Protein AF-A0A7D7QHG2-F1 (afdb_monomer)

Sequence (179 aa):
MENFNGESLSDEGFSAFFAHADAIAQRVREWNEYRLEQEIADQKRTIDLKIEKASDVKAVEKLKKSKEWLKHRQQRFEKVKELLFWIGAWVGSGRSGTLFFLSGIVTFATLGLIAGLNWPTTIACKSGSGGCYLLRFDKKTVILPQQFKNILAEYERNKNKSKHLKREQGIGNREQTRN

Organism: NCBI:txid1472755

Radius of gyration: 54.52 Å; Cα contacts (8 Å, |Δi|>4): 18; chains: 1; bounding box: 93×88×142 Å

Secondary structure (DSSP, 8-state):
----------HHHHHHHHHHHHHHHHHHHHHHHHHHHHHHHHHHHHHHHHHHHHHHHHHHHHHHHHHHHHHHHHHHHHHHHHHHHHHHHHHHSSHHHHHHHHHHHHHHHHHHHHHHHTS------S-TTSHHHHT-S--S----HHHHHHHHHHHHHHHHHHHHHHHHHHHHHHHTT--

Mean predicted aligned error: 22.1 Å

Foldseek 3Di:
DDDDDDDPPDPPVVVVVVVVVVVVVVVVVVVVVVVVVVVVVVVVVVVVVVVVVVVVVVVVVVVVVVVVVVVVVVVVVVVVVVVVVVVVVQLVVPPSVVVVVVVVVVVCVVVVVVVVLVPPPPPPDPDCPDPSNVPDPDPPPPPDVVVVVVVVVVVVVVVVVVVVVVVVVVVVVVVVVVD

pLDDT: mean 70.78, std 14.54, range [37.25, 92.44]

Structure (mmCIF, N/CA/C/O backbone):
data_AF-A0A7D7QHG2-F1
#
_entry.id   AF-A0A7D7QHG2-F1
#
loop_
_atom_site.group_PDB
_atom_site.id
_atom_site.type_symbol
_atom_site.label_atom_id
_atom_site.label_alt_id
_atom_site.label_comp_id
_atom_site.label_asym_id
_atom_site.label_entity_id
_atom_site.label_seq_id
_atom_site.pdbx_PDB_ins_code
_atom_site.Cartn_x
_atom_site.Cartn_y
_atom_site.Cartn_z
_atom_site.occupancy
_atom_site.B_iso_or_equiv
_atom_site.auth_seq_id
_atom_site.auth_comp_id
_atom_site.auth_asym_id
_atom_site.auth_atom_id
_atom_site.pdbx_PDB_model_num
ATOM 1 N N . MET A 1 1 ? 63.193 -48.697 -80.739 1.00 37.25 1 MET A N 1
ATOM 2 C CA . MET A 1 1 ? 63.393 -48.148 -79.383 1.00 37.25 1 MET A CA 1
ATOM 3 C C . MET A 1 1 ? 63.411 -46.644 -79.540 1.00 37.25 1 MET A C 1
ATOM 5 O O . MET A 1 1 ? 64.425 -46.108 -79.959 1.00 37.25 1 MET A O 1
ATOM 9 N N . GLU A 1 2 ? 62.273 -45.995 -79.322 1.00 37.94 2 GLU A N 1
ATOM 10 C CA . GLU A 1 2 ? 62.159 -44.536 -79.357 1.00 37.94 2 GLU A CA 1
ATOM 11 C C . GLU A 1 2 ? 61.739 -44.082 -77.959 1.00 37.94 2 GLU A C 1
ATOM 13 O O . GLU A 1 2 ? 60.794 -44.616 -77.376 1.00 37.94 2 GLU A O 1
ATOM 18 N N . ASN A 1 3 ? 62.548 -43.189 -77.389 1.00 41.34 3 ASN A N 1
ATOM 19 C CA . ASN A 1 3 ? 62.458 -42.715 -76.015 1.00 41.34 3 ASN A CA 1
ATOM 20 C C . ASN A 1 3 ? 61.230 -41.815 -75.834 1.00 41.34 3 ASN A C 1
ATOM 22 O O . ASN A 1 3 ? 61.119 -40.775 -76.480 1.00 41.34 3 ASN A O 1
ATOM 26 N N . PHE A 1 4 ? 60.349 -42.187 -74.906 1.00 41.91 4 PHE A N 1
ATOM 27 C CA . PHE A 1 4 ? 59.332 -41.291 -74.363 1.00 41.91 4 PHE A CA 1
ATOM 28 C C . PHE A 1 4 ? 59.998 -40.340 -73.360 1.00 41.91 4 PHE A C 1
ATOM 30 O O . PHE A 1 4 ? 60.271 -40.716 -72.222 1.00 41.91 4 PHE A O 1
ATOM 37 N N . ASN A 1 5 ? 60.256 -39.104 -73.786 1.00 46.50 5 ASN A N 1
ATOM 38 C CA . ASN A 1 5 ? 60.554 -38.002 -72.877 1.00 46.50 5 ASN A CA 1
ATOM 39 C C . ASN A 1 5 ? 59.235 -37.530 -72.251 1.00 46.50 5 ASN A C 1
ATOM 41 O O . ASN A 1 5 ? 58.462 -36.812 -72.880 1.00 46.50 5 ASN A O 1
ATOM 45 N N . GLY A 1 6 ? 58.965 -37.978 -71.026 1.00 42.66 6 GLY A N 1
ATOM 46 C CA . GLY A 1 6 ? 57.917 -37.412 -70.183 1.00 42.66 6 GLY A CA 1
ATOM 47 C C . GLY A 1 6 ? 58.388 -36.079 -69.612 1.00 42.66 6 GLY A C 1
ATOM 48 O O . GLY A 1 6 ? 59.240 -36.054 -68.728 1.00 42.66 6 GLY A O 1
ATOM 49 N N . GLU A 1 7 ? 57.850 -34.974 -70.122 1.00 47.94 7 GLU A N 1
ATOM 50 C CA . GLU A 1 7 ? 58.002 -33.656 -69.508 1.00 47.94 7 GLU A CA 1
ATOM 51 C C . GLU A 1 7 ? 57.264 -33.636 -68.159 1.00 47.94 7 GLU A C 1
ATOM 53 O O . GLU A 1 7 ? 56.037 -33.717 -68.088 1.00 47.94 7 GLU A O 1
ATOM 58 N N . SER A 1 8 ? 58.022 -33.550 -67.067 1.00 49.31 8 SER A N 1
ATOM 59 C CA . SER A 1 8 ? 57.516 -33.377 -65.706 1.00 49.31 8 SER A CA 1
ATOM 60 C C . SER A 1 8 ? 57.017 -31.941 -65.507 1.00 49.31 8 SER A C 1
ATOM 62 O O . SER A 1 8 ? 57.777 -31.053 -65.114 1.00 49.31 8 SER A O 1
ATOM 64 N N . LEU A 1 9 ? 55.733 -31.711 -65.783 1.00 48.84 9 LEU A N 1
ATOM 65 C CA . LEU A 1 9 ? 55.001 -30.492 -65.427 1.00 48.84 9 LEU A CA 1
ATOM 66 C C . LEU A 1 9 ? 54.784 -30.433 -63.896 1.00 48.84 9 LEU A C 1
ATOM 68 O O . LEU A 1 9 ? 53.776 -30.885 -63.367 1.00 48.84 9 LEU A O 1
ATOM 72 N N . SER A 1 10 ? 55.827 -29.945 -63.220 1.00 51.59 10 SER A N 1
ATOM 73 C CA . SER A 1 10 ? 55.899 -29.222 -61.936 1.00 51.59 10 SER A CA 1
ATOM 74 C C . SER A 1 10 ? 54.900 -29.528 -60.794 1.00 51.59 10 SER A C 1
ATOM 76 O O . SER A 1 10 ? 53.848 -28.901 -60.660 1.00 51.59 10 SER A O 1
ATOM 78 N N . ASP A 1 11 ? 55.364 -30.314 -59.812 1.00 59.00 11 ASP A N 1
ATOM 79 C CA . ASP A 1 11 ? 54.836 -30.365 -58.427 1.00 59.00 11 ASP A CA 1
ATOM 80 C C . ASP A 1 11 ? 54.786 -28.974 -57.741 1.00 59.00 11 ASP A C 1
ATOM 82 O O . ASP A 1 11 ? 53.953 -28.701 -56.870 1.00 59.00 11 ASP A O 1
ATOM 86 N N . GLU A 1 12 ? 55.651 -28.044 -58.158 1.00 60.12 12 GLU A N 1
ATOM 87 C CA . GLU A 1 12 ? 55.696 -26.671 -57.636 1.00 60.12 12 GLU A CA 1
ATOM 88 C C . GLU A 1 12 ? 54.469 -25.828 -58.037 1.00 60.12 12 GLU A C 1
ATOM 90 O O . GLU A 1 12 ? 54.030 -24.969 -57.273 1.00 60.12 12 GLU A O 1
ATOM 95 N N . GLY A 1 13 ? 53.860 -26.094 -59.200 1.00 64.69 13 GLY A N 1
ATOM 96 C CA . GLY A 1 13 ? 52.674 -25.362 -59.658 1.00 64.69 13 GLY A CA 1
ATOM 97 C C . GLY A 1 13 ? 51.414 -25.727 -58.868 1.00 64.69 13 GLY A C 1
ATOM 98 O O . GLY A 1 13 ? 50.606 -24.860 -58.528 1.00 64.69 13 GLY A O 1
ATOM 99 N N . PHE A 1 14 ? 51.271 -27.006 -58.517 1.00 69.69 14 PHE A N 1
ATOM 100 C CA . PHE A 1 14 ? 50.143 -27.491 -57.722 1.00 69.69 14 PHE A CA 1
ATOM 101 C C . PHE A 1 14 ? 50.248 -27.071 -56.256 1.00 69.69 14 PHE A C 1
ATOM 103 O O . PHE A 1 14 ? 49.250 -26.646 -55.675 1.00 69.69 14 PHE A O 1
ATOM 110 N N . SER A 1 15 ? 51.441 -27.117 -55.658 1.00 71.12 15 SER A N 1
ATOM 111 C CA . SER A 1 15 ? 51.630 -26.675 -54.268 1.00 71.12 15 SER A CA 1
ATOM 112 C C . SER A 1 15 ? 51.322 -25.182 -54.078 1.00 71.12 15 SER A C 1
ATOM 114 O O . SER A 1 15 ? 50.636 -24.819 -53.120 1.00 71.12 15 SER A O 1
ATOM 116 N N . ALA A 1 16 ? 51.713 -24.326 -55.029 1.00 75.56 16 ALA A N 1
ATOM 117 C CA . ALA A 1 16 ? 51.350 -22.908 -55.036 1.00 75.56 16 ALA A CA 1
ATOM 118 C C . ALA A 1 16 ? 49.831 -22.682 -55.170 1.00 75.56 16 ALA A C 1
ATOM 120 O O . ALA A 1 16 ? 49.264 -21.822 -54.492 1.00 75.56 16 ALA A O 1
ATOM 121 N N . PHE A 1 17 ? 49.151 -23.481 -56.000 1.00 79.06 17 PHE A N 1
ATOM 122 C CA . PHE A 1 17 ? 47.694 -23.434 -56.132 1.00 79.06 17 PHE A CA 1
ATOM 123 C C . PHE A 1 17 ? 46.982 -23.828 -54.831 1.00 79.06 17 PHE A C 1
ATOM 125 O O . PHE A 1 17 ? 46.071 -23.123 -54.398 1.00 79.06 17 PHE A O 1
ATOM 132 N N . PHE A 1 18 ? 47.407 -24.909 -54.168 1.00 80.69 18 PHE A N 1
ATOM 133 C CA . PHE A 1 18 ? 46.811 -25.332 -52.897 1.00 80.69 18 PHE A CA 1
ATOM 134 C C . PHE A 1 18 ? 47.060 -24.326 -51.769 1.00 80.69 18 PHE A C 1
ATOM 136 O O . PHE A 1 18 ? 46.140 -24.048 -51.003 1.00 80.69 18 PHE A O 1
ATOM 143 N N . ALA A 1 19 ? 48.246 -23.714 -51.707 1.00 81.69 19 ALA A N 1
ATOM 144 C CA . ALA A 1 19 ? 48.524 -22.633 -50.762 1.00 81.69 19 ALA A CA 1
ATOM 145 C C . ALA A 1 19 ? 47.610 -21.415 -51.000 1.00 81.69 19 ALA A C 1
ATOM 147 O O . ALA A 1 19 ? 47.087 -20.827 -50.052 1.00 81.69 19 ALA A O 1
ATOM 148 N N . HIS A 1 20 ? 47.350 -21.065 -52.264 1.00 82.94 20 HIS A N 1
ATOM 149 C CA . HIS A 1 20 ? 46.398 -20.008 -52.603 1.00 82.94 20 HIS A CA 1
ATOM 150 C C . HIS A 1 20 ? 44.952 -20.398 -52.245 1.00 82.94 20 HIS A C 1
ATOM 152 O O . HIS A 1 20 ? 44.206 -19.570 -51.712 1.00 82.94 20 HIS A O 1
ATOM 158 N N . ALA A 1 21 ? 44.544 -21.638 -52.513 1.00 81.75 21 ALA A N 1
ATOM 159 C CA . ALA A 1 21 ? 43.213 -22.133 -52.178 1.00 81.75 21 ALA A CA 1
ATOM 160 C C . ALA A 1 21 ? 42.968 -22.128 -50.659 1.00 81.75 21 ALA A C 1
ATOM 162 O O . ALA A 1 21 ? 41.898 -21.708 -50.216 1.00 81.75 21 ALA A O 1
ATOM 163 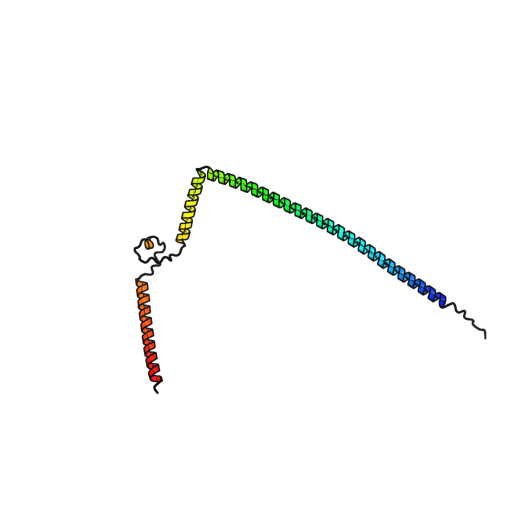N N . ASP A 1 22 ? 43.968 -22.508 -49.860 1.00 87.81 22 ASP A N 1
ATOM 164 C CA . ASP A 1 22 ? 43.885 -22.465 -48.397 1.00 87.81 22 ASP A CA 1
ATOM 165 C C . ASP A 1 22 ? 43.824 -21.019 -47.872 1.00 87.81 22 ASP A C 1
ATOM 167 O O . ASP A 1 22 ? 42.990 -20.696 -47.027 1.00 87.81 22 ASP A O 1
ATOM 171 N N . ALA A 1 23 ? 44.589 -20.092 -48.461 1.00 86.19 23 ALA A N 1
ATOM 172 C CA . ALA A 1 23 ? 44.502 -18.666 -48.131 1.00 86.19 23 ALA A CA 1
ATOM 173 C C . ALA A 1 23 ? 43.118 -18.057 -48.444 1.00 86.19 23 ALA A C 1
ATOM 175 O O . ALA A 1 23 ? 42.620 -17.208 -47.699 1.00 86.19 23 ALA A O 1
ATOM 176 N N . ILE A 1 24 ? 42.463 -18.493 -49.528 1.00 86.81 24 ILE A N 1
ATOM 177 C CA . ILE A 1 24 ? 41.079 -18.094 -49.833 1.00 86.81 24 ILE A CA 1
ATOM 178 C C . ILE A 1 24 ? 40.123 -18.690 -48.798 1.00 86.81 24 ILE A C 1
ATOM 180 O O . ILE A 1 24 ? 39.258 -17.977 -48.291 1.00 86.81 24 ILE A O 1
ATOM 184 N N . ALA A 1 25 ? 40.277 -19.971 -48.458 1.00 87.31 25 ALA A N 1
ATOM 185 C CA . ALA A 1 25 ? 39.428 -20.635 -47.475 1.00 87.31 25 ALA A CA 1
ATOM 186 C C . ALA A 1 25 ? 39.519 -19.967 -46.092 1.00 87.31 25 ALA A C 1
ATOM 188 O O . ALA A 1 25 ? 38.491 -19.761 -45.444 1.00 87.31 25 ALA A O 1
ATOM 189 N N . GLN A 1 26 ? 40.720 -19.570 -45.665 1.00 86.25 26 GLN A N 1
ATOM 190 C CA . GLN A 1 26 ? 40.934 -18.817 -44.427 1.00 86.25 26 GLN A CA 1
ATOM 191 C C . GLN A 1 26 ? 40.246 -17.449 -44.473 1.00 86.25 26 GLN A C 1
ATOM 193 O O . GLN A 1 26 ? 39.459 -17.138 -43.582 1.00 86.25 26 GLN A O 1
ATOM 198 N N . ARG A 1 27 ? 40.416 -16.686 -45.560 1.00 89.69 27 ARG A N 1
ATOM 199 C CA . ARG A 1 27 ? 39.761 -15.377 -45.722 1.00 89.69 27 ARG A CA 1
ATOM 200 C C . ARG A 1 27 ? 38.233 -15.478 -45.728 1.00 89.69 27 ARG A C 1
ATOM 202 O O . ARG A 1 27 ? 37.553 -14.598 -45.210 1.00 89.69 27 ARG A O 1
ATOM 209 N N . VAL A 1 28 ? 37.680 -16.543 -46.309 1.00 89.19 28 VAL A N 1
ATOM 210 C CA . VAL A 1 28 ? 36.231 -16.799 -46.296 1.00 89.19 28 VAL A CA 1
ATOM 211 C C . VAL A 1 28 ? 35.740 -17.122 -44.884 1.00 89.19 28 VAL A C 1
ATOM 213 O O . VAL A 1 28 ? 34.673 -16.644 -44.504 1.00 89.19 28 VAL A O 1
ATOM 216 N N . ARG A 1 29 ? 36.505 -17.884 -44.088 1.00 84.38 29 ARG A N 1
ATOM 217 C CA . ARG A 1 29 ? 36.171 -18.141 -42.676 1.00 84.38 29 ARG A CA 1
ATOM 218 C C . ARG A 1 29 ? 36.201 -16.858 -41.852 1.00 84.38 29 ARG A C 1
ATOM 220 O O . ARG A 1 29 ? 35.204 -16.558 -41.208 1.00 84.38 29 ARG A O 1
ATOM 227 N N . GLU A 1 30 ? 37.273 -16.078 -41.954 1.00 90.88 30 GLU A N 1
ATOM 228 C CA . GLU A 1 30 ? 37.411 -14.791 -41.256 1.00 90.88 30 GLU A CA 1
ATOM 229 C C . GLU A 1 30 ? 36.287 -13.818 -41.631 1.00 90.88 30 GLU A C 1
ATOM 231 O O . GLU A 1 30 ? 35.698 -13.164 -40.772 1.00 90.88 30 GLU A O 1
ATOM 236 N N . TRP A 1 31 ? 35.933 -13.754 -42.917 1.00 88.56 31 TRP A N 1
ATOM 237 C CA . TRP A 1 31 ? 34.828 -12.919 -43.381 1.00 88.56 31 TRP A CA 1
ATOM 238 C C . TRP A 1 31 ? 33.479 -13.378 -42.820 1.00 88.56 31 TRP A C 1
ATOM 240 O O . TRP A 1 31 ? 32.640 -12.549 -42.465 1.00 88.56 31 TRP A O 1
ATOM 250 N N . ASN A 1 32 ? 33.263 -14.690 -42.722 1.00 92.44 32 ASN A N 1
ATOM 251 C CA . ASN A 1 32 ? 32.032 -15.239 -42.172 1.00 92.44 32 ASN A CA 1
ATOM 252 C C . ASN A 1 32 ? 31.927 -14.982 -40.661 1.00 92.44 32 ASN A C 1
ATOM 254 O O . ASN A 1 32 ? 30.866 -14.585 -40.190 1.00 92.44 32 ASN A O 1
ATOM 258 N N . GLU A 1 33 ? 33.026 -15.141 -39.919 1.00 90.44 33 GLU A N 1
ATOM 259 C CA . GLU A 1 33 ? 33.100 -14.824 -38.487 1.00 90.44 33 GLU A CA 1
ATOM 260 C C . GLU A 1 33 ? 32.842 -13.337 -38.231 1.00 90.44 33 GLU A C 1
ATOM 262 O O . GLU A 1 33 ? 31.964 -12.996 -37.441 1.00 90.44 33 GLU A O 1
ATOM 267 N N . TYR A 1 34 ? 33.498 -12.450 -38.984 1.00 90.25 34 TYR A N 1
ATOM 268 C CA . TYR A 1 34 ? 33.285 -11.005 -38.884 1.00 90.25 34 TYR A CA 1
ATOM 269 C C . TYR A 1 34 ? 31.826 -10.606 -39.136 1.00 90.25 34 TYR A C 1
ATOM 271 O O . TYR A 1 34 ? 31.256 -9.777 -38.422 1.00 90.25 34 TYR A O 1
ATOM 279 N N . ARG A 1 35 ? 31.191 -11.201 -40.153 1.00 90.94 35 ARG A N 1
ATOM 280 C CA . ARG A 1 35 ? 29.803 -10.876 -40.493 1.00 90.94 35 ARG A CA 1
ATOM 281 C C . ARG A 1 35 ? 28.831 -11.368 -39.419 1.00 90.94 35 ARG A C 1
ATOM 283 O O . ARG A 1 35 ? 27.867 -10.677 -39.100 1.00 90.94 35 ARG A O 1
ATOM 290 N N . LEU A 1 36 ? 29.119 -12.520 -38.821 1.00 86.88 36 LEU A N 1
ATOM 291 C CA . LEU A 1 36 ? 28.336 -13.094 -37.731 1.00 86.88 36 LEU A CA 1
ATOM 292 C C . LEU A 1 36 ? 28.479 -12.261 -36.443 1.00 86.88 36 LEU A C 1
ATOM 294 O O . LEU A 1 36 ? 27.487 -12.001 -35.764 1.00 86.88 36 LEU A O 1
ATOM 298 N N . GLU A 1 37 ? 29.676 -11.750 -36.148 1.00 87.69 37 GLU A N 1
ATOM 299 C CA . GLU A 1 37 ? 29.900 -10.813 -35.040 1.00 87.69 37 GLU A CA 1
ATOM 300 C C . GLU A 1 37 ? 29.145 -9.491 -35.220 1.00 87.69 37 GLU A C 1
ATOM 302 O O . GLU A 1 37 ? 28.553 -8.985 -34.262 1.00 87.69 37 GLU A O 1
ATOM 307 N N . GLN A 1 38 ? 29.109 -8.946 -36.441 1.00 87.75 38 GLN A N 1
ATOM 308 C CA . GLN A 1 38 ? 28.322 -7.748 -36.743 1.00 87.75 38 GLN A CA 1
ATOM 309 C C . GLN A 1 38 ? 26.823 -7.980 -36.540 1.00 87.75 38 GLN A C 1
ATOM 311 O O . GLN A 1 38 ? 26.164 -7.179 -35.874 1.00 87.75 38 GLN A O 1
ATOM 316 N N . GLU A 1 39 ? 26.288 -9.091 -37.052 1.00 88.69 39 GLU A N 1
ATOM 317 C CA . GLU A 1 39 ? 24.873 -9.436 -36.888 1.00 88.69 39 GLU A CA 1
ATOM 318 C C . GLU A 1 39 ? 24.500 -9.589 -35.401 1.00 88.69 39 GLU A C 1
ATOM 320 O O . GLU A 1 39 ? 23.470 -9.069 -34.962 1.00 88.69 39 GLU A O 1
ATOM 325 N N . ILE A 1 40 ? 25.360 -10.223 -34.592 1.00 87.94 40 ILE A N 1
ATOM 326 C CA . ILE A 1 40 ? 25.160 -10.344 -33.139 1.00 87.94 40 ILE A CA 1
ATOM 327 C C . ILE A 1 40 ? 25.216 -8.973 -32.454 1.00 87.94 40 ILE A C 1
ATOM 329 O O . ILE A 1 40 ? 24.381 -8.682 -31.592 1.00 87.94 40 ILE A O 1
ATOM 333 N N . ALA A 1 41 ? 26.180 -8.121 -32.812 1.00 89.56 41 ALA A N 1
ATOM 334 C CA . ALA A 1 41 ? 26.330 -6.795 -32.217 1.00 89.56 41 ALA A CA 1
ATOM 335 C C . ALA A 1 41 ? 25.114 -5.900 -32.503 1.00 89.56 41 ALA A C 1
ATOM 337 O O . ALA A 1 41 ? 24.610 -5.225 -31.596 1.00 89.56 41 ALA A O 1
ATOM 338 N N . ASP A 1 42 ? 24.600 -5.936 -33.730 1.00 87.69 42 ASP A N 1
ATOM 339 C CA . ASP A 1 42 ? 23.415 -5.178 -34.121 1.00 87.69 42 ASP A CA 1
ATOM 340 C C . ASP A 1 42 ? 22.147 -5.722 -33.453 1.00 87.69 42 ASP A C 1
ATOM 342 O O . ASP A 1 42 ? 21.352 -4.946 -32.906 1.00 87.69 42 ASP A O 1
ATOM 346 N N . GLN A 1 43 ? 21.979 -7.049 -33.382 1.00 82.69 43 GLN A N 1
ATOM 347 C CA . GLN A 1 43 ? 20.875 -7.653 -32.632 1.00 82.69 43 GLN A CA 1
ATOM 348 C C . GLN A 1 43 ? 20.915 -7.256 -31.156 1.00 82.69 43 GLN A C 1
ATOM 350 O O . GLN A 1 43 ? 19.887 -6.844 -30.610 1.00 82.69 43 GLN A O 1
ATOM 355 N N . LYS A 1 44 ? 22.092 -7.295 -30.527 1.00 86.00 44 LYS A N 1
ATOM 356 C CA . LYS A 1 44 ? 22.270 -6.916 -29.122 1.00 86.00 44 LYS A CA 1
ATOM 357 C C . LYS A 1 44 ? 21.848 -5.469 -28.865 1.00 86.00 44 LYS A C 1
ATOM 359 O O . LYS A 1 44 ? 21.026 -5.232 -27.984 1.00 86.00 44 LYS A O 1
ATOM 364 N N . ARG A 1 45 ? 22.285 -4.520 -29.703 1.00 82.75 45 ARG A N 1
ATOM 365 C CA . ARG A 1 45 ? 21.860 -3.108 -29.610 1.00 82.75 45 ARG A CA 1
ATOM 366 C C . ARG A 1 45 ? 20.346 -2.948 -29.730 1.00 82.75 45 ARG A C 1
ATOM 368 O O . ARG A 1 45 ? 19.744 -2.162 -29.002 1.00 82.75 45 ARG A O 1
ATOM 375 N N . THR A 1 46 ? 19.710 -3.688 -30.639 1.00 85.88 46 THR A N 1
ATOM 376 C CA . THR A 1 46 ? 18.251 -3.595 -30.814 1.00 85.88 46 THR A CA 1
ATOM 377 C C . THR A 1 46 ? 17.488 -4.156 -29.617 1.00 85.88 46 THR A C 1
ATOM 379 O O . THR A 1 46 ? 16.429 -3.631 -29.269 1.00 85.88 46 THR A O 1
ATOM 382 N N . ILE A 1 47 ? 18.013 -5.207 -28.982 1.00 82.50 47 ILE A N 1
ATOM 383 C CA . ILE A 1 47 ? 17.445 -5.797 -27.771 1.00 82.50 47 ILE A CA 1
ATOM 384 C C . ILE A 1 47 ? 17.582 -4.814 -26.610 1.00 82.50 47 ILE A C 1
ATOM 386 O O . ILE A 1 47 ? 16.577 -4.529 -25.961 1.00 82.50 47 ILE A O 1
ATOM 390 N N . ASP A 1 48 ? 18.763 -4.227 -26.412 1.00 83.94 48 ASP A N 1
ATOM 391 C CA . ASP A 1 48 ? 19.010 -3.244 -25.352 1.00 83.94 48 ASP A CA 1
ATOM 392 C C . ASP A 1 48 ? 18.066 -2.036 -25.486 1.00 83.94 48 ASP A C 1
ATOM 394 O O . ASP A 1 48 ? 17.365 -1.689 -24.536 1.00 83.94 48 ASP A O 1
ATOM 398 N N . LEU A 1 49 ? 17.917 -1.486 -26.699 1.00 84.50 49 LEU A N 1
ATOM 399 C CA . LEU A 1 49 ? 16.976 -0.391 -26.980 1.00 84.50 49 LEU A CA 1
ATOM 400 C C . LEU A 1 49 ? 15.508 -0.770 -26.728 1.00 84.50 49 LEU A C 1
ATOM 402 O O . LEU A 1 49 ? 14.704 0.071 -26.320 1.00 84.50 49 LEU A O 1
ATOM 406 N N . LYS A 1 50 ? 15.114 -2.020 -27.004 1.00 85.88 50 LYS A N 1
ATOM 407 C CA . LYS A 1 50 ? 13.749 -2.502 -26.728 1.00 85.88 50 LYS A CA 1
ATOM 408 C C . LYS A 1 50 ? 13.515 -2.680 -25.232 1.00 85.88 50 LYS A C 1
ATOM 410 O O . LYS A 1 50 ? 12.433 -2.337 -24.757 1.00 85.88 50 LYS A O 1
ATOM 415 N N . ILE A 1 51 ? 14.504 -3.197 -24.504 1.00 82.88 51 ILE A N 1
ATOM 416 C CA . ILE A 1 51 ? 14.445 -3.365 -23.049 1.00 82.88 51 ILE A CA 1
ATOM 417 C C . ILE A 1 51 ? 14.348 -1.999 -22.373 1.00 82.88 51 ILE A C 1
ATOM 419 O O . ILE A 1 51 ? 13.474 -1.819 -21.528 1.00 82.88 51 ILE A O 1
ATOM 423 N N . GLU A 1 52 ? 15.171 -1.033 -22.781 1.00 81.62 52 GLU A N 1
ATOM 424 C CA . GLU A 1 52 ? 15.156 0.333 -22.252 1.00 81.62 52 GLU A CA 1
ATOM 425 C C . GLU A 1 52 ? 13.776 0.976 -22.440 1.00 81.62 52 GLU A C 1
ATOM 427 O O . GLU A 1 52 ? 13.110 1.310 -21.457 1.00 81.62 52 GLU A O 1
ATOM 432 N N . LYS A 1 53 ? 13.256 0.988 -23.675 1.00 86.94 53 LYS A N 1
ATOM 433 C CA . LYS A 1 53 ? 11.913 1.514 -23.975 1.00 86.94 53 LYS A CA 1
ATOM 434 C C . LYS A 1 53 ? 10.809 0.803 -23.189 1.00 86.94 53 LYS A C 1
ATOM 436 O O . LYS A 1 53 ? 9.893 1.451 -22.686 1.00 86.94 53 LYS A O 1
ATOM 441 N N . ALA A 1 54 ? 10.870 -0.524 -23.063 1.00 79.62 54 ALA A N 1
ATOM 442 C CA . ALA A 1 54 ? 9.896 -1.283 -22.279 1.00 79.62 54 ALA A CA 1
ATOM 443 C C . ALA A 1 54 ? 9.994 -0.969 -20.775 1.00 79.62 54 ALA A C 1
ATOM 445 O O . ALA A 1 54 ? 8.974 -0.915 -20.081 1.00 79.62 54 ALA A O 1
ATOM 446 N N . SER A 1 55 ? 11.208 -0.744 -20.270 1.00 75.81 55 SER A N 1
ATOM 447 C CA . SER A 1 55 ? 11.461 -0.393 -18.875 1.00 75.81 55 SER A CA 1
ATOM 448 C C . SER A 1 55 ? 10.934 1.004 -18.538 1.00 75.81 55 SER A C 1
ATOM 450 O O . SER A 1 55 ? 10.260 1.155 -17.516 1.00 75.81 55 SER A O 1
ATOM 452 N N . ASP A 1 56 ? 11.101 1.971 -19.443 1.00 84.50 56 ASP A N 1
ATOM 453 C CA . ASP A 1 56 ? 10.578 3.332 -19.307 1.00 84.50 56 ASP A CA 1
ATOM 454 C C . ASP A 1 56 ? 9.052 3.351 -19.319 1.00 84.50 56 ASP A C 1
ATOM 456 O O . ASP A 1 56 ? 8.423 3.965 -18.455 1.00 84.50 56 ASP A O 1
ATOM 460 N N . VAL A 1 57 ? 8.428 2.609 -20.240 1.00 86.00 57 VAL A N 1
ATOM 461 C CA . VAL A 1 57 ? 6.964 2.474 -20.286 1.00 86.00 57 VAL A CA 1
ATOM 462 C C . VAL A 1 57 ? 6.444 1.880 -18.977 1.00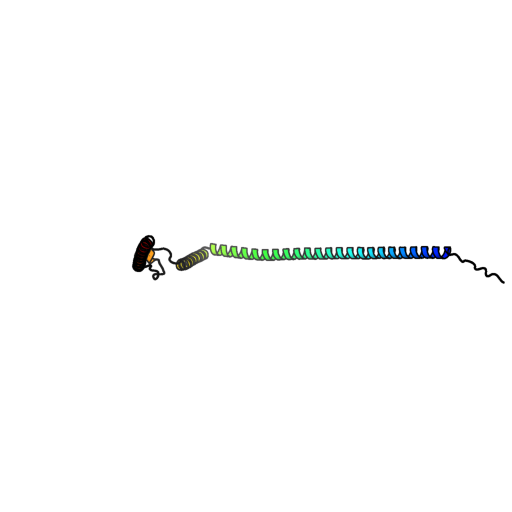 86.00 57 VAL A C 1
ATOM 464 O O . VAL A 1 57 ? 5.498 2.408 -18.388 1.00 86.00 57 VAL A O 1
ATOM 467 N N . LYS A 1 58 ? 7.098 0.832 -18.465 1.00 83.06 58 LYS A N 1
ATOM 468 C CA . LYS A 1 58 ? 6.728 0.196 -17.195 1.00 83.06 58 LYS A CA 1
ATOM 469 C C . LYS A 1 58 ? 6.946 1.125 -15.997 1.00 83.06 58 LYS A C 1
ATOM 471 O O . LYS A 1 58 ? 6.149 1.100 -15.055 1.00 83.06 58 LYS A O 1
ATOM 476 N N . ALA A 1 59 ? 7.993 1.950 -16.007 1.00 76.75 59 ALA A N 1
ATOM 477 C CA . ALA A 1 59 ? 8.250 2.948 -14.972 1.00 76.75 59 ALA A CA 1
ATOM 478 C C . ALA A 1 59 ? 7.178 4.050 -14.981 1.00 76.75 59 ALA A C 1
ATOM 480 O O . ALA A 1 59 ? 6.595 4.351 -13.936 1.00 76.75 59 ALA A O 1
ATOM 481 N N . VAL A 1 60 ? 6.834 4.583 -16.156 1.00 82.88 60 VAL A N 1
ATOM 482 C CA . VAL A 1 60 ? 5.763 5.577 -16.325 1.00 82.88 60 VAL A CA 1
ATOM 483 C C . VAL A 1 60 ? 4.408 5.007 -15.909 1.00 82.88 60 VAL A C 1
ATOM 485 O O . VAL A 1 60 ? 3.634 5.687 -15.236 1.00 82.88 60 VAL A O 1
ATOM 488 N N . GLU A 1 61 ? 4.117 3.753 -16.248 1.00 85.19 61 GLU A N 1
ATOM 489 C CA . GLU A 1 61 ? 2.875 3.087 -15.855 1.00 85.19 61 GLU A CA 1
ATOM 490 C C . GLU A 1 61 ? 2.775 2.921 -14.331 1.00 85.19 61 GLU A C 1
ATOM 492 O O . GLU A 1 61 ? 1.742 3.238 -13.736 1.00 85.19 61 GLU A O 1
ATOM 497 N N . LYS A 1 62 ? 3.864 2.502 -13.671 1.0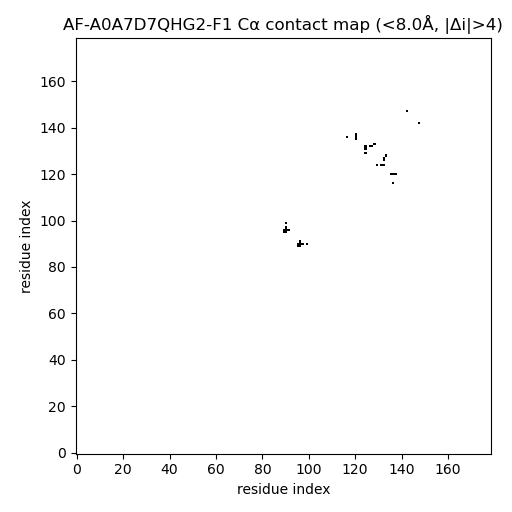0 80.69 62 LYS A N 1
ATOM 498 C CA . LYS A 1 62 ? 3.930 2.436 -12.202 1.00 80.69 62 LYS A CA 1
ATOM 499 C C . LYS A 1 62 ? 3.731 3.809 -11.560 1.00 80.69 62 LYS A C 1
ATOM 501 O O . LYS A 1 62 ? 3.012 3.909 -10.567 1.00 80.69 62 LYS A O 1
ATOM 506 N N . LEU A 1 63 ? 4.318 4.861 -12.133 1.00 73.75 63 LEU A N 1
ATOM 507 C CA . LEU A 1 63 ? 4.146 6.238 -11.661 1.00 73.75 63 LEU A CA 1
ATOM 508 C C . LEU A 1 63 ? 2.718 6.764 -11.872 1.00 73.75 63 LEU A C 1
ATOM 510 O O . LEU A 1 63 ? 2.210 7.514 -11.040 1.00 73.75 63 LEU A O 1
ATOM 514 N N . LYS A 1 64 ? 2.039 6.377 -12.957 1.00 83.56 64 LYS A N 1
ATOM 515 C CA . LYS A 1 64 ? 0.620 6.709 -13.165 1.00 83.56 64 LYS A CA 1
ATOM 516 C C . LYS A 1 64 ? -0.269 5.985 -12.158 1.00 83.56 64 LYS A C 1
ATOM 518 O O . LYS A 1 64 ? -1.049 6.643 -11.474 1.00 83.56 64 LYS A O 1
ATOM 523 N N . LYS A 1 65 ? -0.075 4.674 -11.984 1.00 80.44 65 LYS A N 1
ATOM 524 C CA . LYS A 1 65 ? -0.806 3.862 -10.996 1.00 80.44 65 LYS A CA 1
ATOM 525 C C . LYS A 1 65 ? -0.626 4.389 -9.571 1.00 80.44 65 LYS A C 1
ATOM 527 O O . LYS A 1 65 ? -1.597 4.468 -8.823 1.00 80.44 65 LYS A O 1
ATOM 532 N N . SER A 1 66 ? 0.586 4.803 -9.194 1.00 75.31 66 SER A N 1
ATOM 533 C CA . SER A 1 66 ? 0.829 5.386 -7.869 1.00 75.31 66 SER A CA 1
ATOM 534 C C . SER A 1 66 ? 0.148 6.750 -7.698 1.00 75.31 66 SER A C 1
ATOM 536 O O . SER A 1 66 ? -0.462 6.999 -6.657 1.00 75.31 66 SER A O 1
ATOM 538 N N . LYS A 1 67 ? 0.163 7.612 -8.725 1.00 76.44 67 LYS A N 1
ATOM 539 C CA . LYS A 1 67 ? -0.556 8.899 -8.716 1.00 76.44 67 LYS A CA 1
ATOM 540 C C . LYS A 1 67 ? -2.076 8.728 -8.659 1.00 76.44 67 LYS A C 1
ATOM 542 O O . LYS A 1 67 ? -2.739 9.470 -7.938 1.00 76.44 67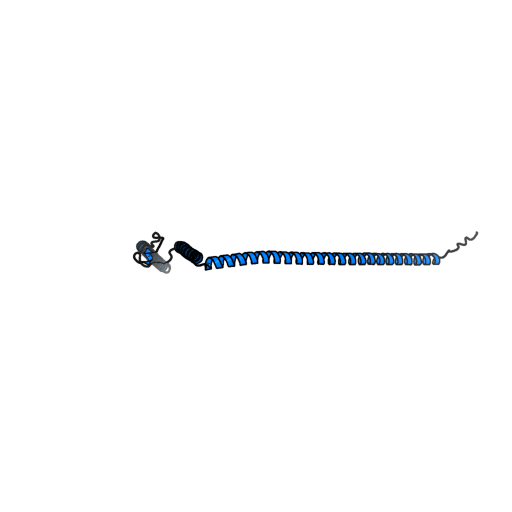 LYS A O 1
ATOM 547 N N . GLU A 1 68 ? -2.637 7.768 -9.386 1.00 82.25 68 GLU A N 1
ATOM 548 C CA . GLU A 1 68 ? -4.073 7.456 -9.357 1.00 82.25 68 GLU A CA 1
ATOM 549 C C . GLU A 1 68 ? -4.504 6.907 -7.996 1.00 82.25 68 GLU A C 1
ATOM 551 O O . GLU A 1 68 ? -5.502 7.362 -7.434 1.00 82.25 68 GLU A O 1
ATOM 556 N N . TRP A 1 69 ? -3.708 6.006 -7.413 1.00 77.69 69 TRP A N 1
ATOM 557 C CA . TRP A 1 69 ? -3.944 5.501 -6.063 1.00 77.69 69 TRP A CA 1
ATOM 558 C C . TRP A 1 69 ? -3.908 6.623 -5.016 1.00 77.69 69 TRP A C 1
ATOM 560 O O . TRP A 1 69 ? -4.796 6.693 -4.164 1.00 77.69 69 TRP A O 1
ATOM 570 N N . LEU A 1 70 ? -2.940 7.543 -5.108 1.00 77.06 70 LEU A N 1
ATOM 571 C CA . LEU A 1 70 ? -2.854 8.711 -4.226 1.00 77.06 70 LEU A CA 1
ATOM 572 C C . LEU A 1 70 ? -4.072 9.630 -4.373 1.00 77.06 70 LEU A C 1
ATOM 574 O O . LEU A 1 70 ? -4.669 9.999 -3.363 1.00 77.06 70 LEU A O 1
ATOM 578 N N . LYS A 1 71 ? -4.498 9.939 -5.604 1.00 79.50 71 LYS A N 1
ATOM 579 C CA . LYS A 1 71 ? -5.701 10.752 -5.855 1.00 79.50 71 LYS A CA 1
ATOM 580 C C . LYS A 1 71 ? -6.958 10.104 -5.280 1.00 79.50 71 LYS A C 1
ATOM 582 O O . LYS A 1 71 ? -7.729 10.766 -4.588 1.00 79.50 71 LYS A O 1
ATOM 587 N N . HIS A 1 72 ? -7.145 8.804 -5.506 1.00 77.56 72 HIS A N 1
ATOM 588 C CA . HIS A 1 72 ? -8.300 8.079 -4.979 1.00 77.56 72 HIS A CA 1
ATOM 589 C C . HIS A 1 72 ? -8.275 8.014 -3.444 1.00 77.56 72 HIS A C 1
ATOM 591 O O . HIS A 1 72 ? -9.318 8.090 -2.785 1.00 77.56 72 HIS A O 1
ATOM 597 N N . ARG A 1 73 ? -7.091 7.873 -2.844 1.00 74.62 73 ARG A N 1
ATOM 598 C CA . ARG A 1 73 ? -6.922 7.894 -1.390 1.00 74.62 73 ARG A CA 1
ATOM 599 C C . ARG A 1 73 ? -7.230 9.278 -0.821 1.00 74.62 73 ARG A C 1
ATOM 601 O O . ARG A 1 73 ? -7.968 9.368 0.154 1.00 74.62 73 ARG A O 1
ATOM 608 N N . GLN A 1 74 ? -6.758 10.340 -1.464 1.00 79.62 74 GLN A N 1
ATOM 609 C CA . GLN A 1 74 ? -7.002 11.721 -1.053 1.00 79.62 74 GLN A CA 1
ATOM 610 C C . GLN A 1 74 ? -8.488 12.095 -1.139 1.00 79.62 74 GLN A C 1
ATOM 612 O O . GLN A 1 74 ? -9.033 12.620 -0.176 1.00 79.62 74 GLN A O 1
ATOM 617 N N . GLN A 1 75 ? -9.183 11.715 -2.217 1.00 77.94 75 GLN A N 1
ATOM 618 C CA . GLN A 1 75 ? -10.635 11.908 -2.332 1.00 77.94 75 GLN A CA 1
ATOM 619 C C . GLN A 1 75 ? -11.419 11.174 -1.236 1.00 77.94 75 GLN A C 1
ATOM 621 O O . GLN A 1 75 ? -12.405 11.703 -0.726 1.00 77.94 75 GLN A O 1
ATOM 626 N N . ARG A 1 76 ? -10.990 9.964 -0.846 1.00 77.31 76 ARG A N 1
ATOM 627 C CA . ARG A 1 76 ? -11.605 9.253 0.284 1.00 77.31 76 ARG A CA 1
ATOM 628 C C . ARG A 1 76 ? -11.337 9.950 1.615 1.00 77.31 76 ARG A C 1
ATOM 630 O O . ARG A 1 76 ? -12.248 10.031 2.429 1.00 77.31 76 ARG A O 1
ATOM 637 N N . PHE A 1 77 ? -10.134 10.479 1.825 1.00 78.00 77 PHE A N 1
ATOM 638 C CA . PHE A 1 77 ? -9.815 11.222 3.043 1.00 78.00 77 PHE A CA 1
ATOM 639 C C . PHE A 1 77 ? -10.590 12.530 3.166 1.00 78.00 77 PHE A C 1
ATOM 641 O O . PHE A 1 77 ? -11.069 12.813 4.256 1.00 78.00 77 PHE A O 1
ATOM 648 N N . GLU A 1 78 ? -10.758 13.296 2.089 1.00 81.50 78 GLU A N 1
ATOM 649 C CA . GLU A 1 78 ? -11.536 14.542 2.139 1.00 81.50 78 GLU A CA 1
ATOM 650 C C . GLU A 1 78 ? -13.008 14.273 2.479 1.00 81.50 78 GLU A C 1
ATOM 652 O O . GLU A 1 78 ? -13.540 14.887 3.399 1.00 81.50 78 GLU A O 1
ATOM 657 N N . LYS A 1 79 ? -13.628 13.253 1.868 1.00 80.06 79 LYS A N 1
ATOM 658 C CA . LYS A 1 79 ? -14.999 12.839 2.225 1.00 80.06 79 LYS A CA 1
ATOM 659 C C . LYS A 1 79 ? -15.120 12.377 3.679 1.00 80.06 79 LYS A C 1
ATOM 661 O O . LYS A 1 79 ? -16.107 12.673 4.342 1.00 80.06 79 LYS A O 1
ATOM 666 N N . VAL A 1 80 ? -14.128 11.642 4.186 1.00 85.25 80 VAL A N 1
ATOM 667 C CA . VAL A 1 80 ? -14.117 11.185 5.586 1.00 85.25 80 VAL A CA 1
ATOM 668 C C . VAL A 1 80 ? -13.906 12.353 6.548 1.00 85.25 80 VAL A C 1
ATOM 670 O O . VAL A 1 80 ? -14.560 12.392 7.583 1.00 85.25 80 VAL A O 1
ATOM 673 N N . LYS A 1 81 ? -13.040 13.318 6.221 1.00 84.19 81 LYS A N 1
ATOM 674 C CA . LYS A 1 81 ? -12.859 14.535 7.025 1.00 84.19 81 LYS A CA 1
ATOM 675 C C . LYS A 1 81 ? -14.139 15.357 7.088 1.00 84.19 81 LYS A C 1
ATOM 677 O O . LYS A 1 81 ? -14.519 15.773 8.174 1.00 84.19 81 LYS A O 1
ATOM 682 N N . GLU A 1 82 ? -14.800 15.561 5.952 1.00 83.69 82 GLU A N 1
ATOM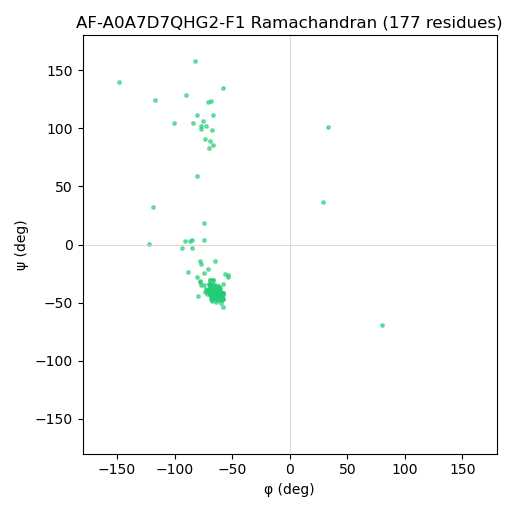 683 C CA . GLU A 1 82 ? -16.069 16.289 5.880 1.00 83.69 82 GLU A CA 1
ATOM 684 C C . GLU A 1 82 ? -17.148 15.595 6.722 1.00 83.69 82 GLU A C 1
ATOM 686 O O . GLU A 1 82 ? -17.798 16.233 7.549 1.00 83.69 82 GLU A O 1
ATOM 691 N N . LEU A 1 83 ? -17.257 14.267 6.606 1.00 84.56 83 LEU A N 1
ATOM 692 C CA . LEU A 1 83 ? -18.160 13.464 7.429 1.00 84.56 83 LEU A CA 1
ATOM 693 C C . LEU A 1 83 ? -17.830 13.582 8.926 1.00 84.56 83 LEU A C 1
ATOM 695 O O . LEU A 1 83 ? -18.726 13.783 9.739 1.00 84.56 83 LEU A O 1
ATOM 699 N N . LEU A 1 84 ? -16.552 13.478 9.302 1.00 82.75 84 LEU A N 1
ATOM 700 C CA . LEU A 1 84 ? -16.104 13.604 10.691 1.00 82.75 84 LEU A CA 1
ATOM 701 C C . LEU A 1 84 ? -16.365 15.001 11.253 1.00 82.75 84 LEU A C 1
ATOM 703 O O . LEU A 1 84 ? -16.766 15.119 12.407 1.00 82.75 84 LEU A O 1
ATOM 707 N N . PHE A 1 85 ? -16.174 16.048 10.450 1.00 83.94 85 PHE A N 1
ATOM 708 C CA . PHE A 1 85 ? -16.484 17.417 10.844 1.00 83.94 85 PHE A CA 1
ATOM 709 C C . PHE A 1 85 ? -17.988 17.594 11.066 1.00 83.94 85 PHE A C 1
ATOM 711 O O . PHE A 1 85 ? -18.394 18.156 12.080 1.00 83.94 85 PHE A O 1
ATOM 718 N N . TRP A 1 86 ? -18.820 17.048 10.175 1.00 80.94 86 TRP A N 1
ATOM 719 C CA . TRP A 1 86 ? -20.275 17.110 10.307 1.00 80.94 86 TRP A CA 1
ATOM 720 C C . TRP A 1 86 ? -20.782 16.314 11.513 1.00 80.94 86 TRP A C 1
ATOM 722 O O . TRP A 1 86 ? -21.599 16.818 12.278 1.00 80.94 86 TRP A O 1
ATOM 732 N N . ILE A 1 87 ? -20.248 15.110 11.748 1.00 81.75 87 ILE A N 1
ATOM 733 C CA . ILE A 1 87 ? -20.554 14.305 12.940 1.00 81.75 87 ILE A CA 1
ATOM 734 C C . ILE A 1 87 ? -20.089 15.030 14.205 1.00 81.75 87 ILE A C 1
ATOM 736 O O . ILE A 1 87 ? -20.841 15.105 15.170 1.00 81.75 87 ILE A O 1
ATOM 740 N N . GLY A 1 88 ? -18.883 15.601 14.208 1.00 79.44 88 GLY A N 1
ATOM 741 C CA . GLY A 1 88 ? -18.362 16.373 15.334 1.00 79.44 88 GLY A CA 1
ATOM 742 C C . GLY A 1 88 ? -19.226 17.596 15.646 1.00 79.44 88 GLY A C 1
ATOM 743 O O . GLY A 1 88 ? -19.578 17.818 16.802 1.00 79.44 88 GLY A O 1
ATOM 744 N N . ALA A 1 89 ? -19.644 18.341 14.622 1.00 77.25 89 ALA A N 1
ATOM 745 C CA . ALA A 1 89 ? -20.560 19.470 14.763 1.00 77.25 89 ALA A CA 1
ATOM 746 C C . ALA A 1 89 ? -21.958 19.029 15.229 1.00 77.25 89 ALA A C 1
ATOM 748 O O . ALA A 1 89 ? -22.570 19.695 16.062 1.00 77.25 89 ALA A O 1
ATOM 749 N N . TRP A 1 90 ? -22.451 17.884 14.751 1.00 78.88 90 TRP A N 1
ATOM 750 C CA . TRP A 1 90 ? -23.734 17.312 15.161 1.00 78.88 90 TRP A CA 1
ATOM 751 C C . TRP A 1 90 ? -23.710 16.801 16.604 1.00 78.88 90 TRP A C 1
ATOM 753 O O . TRP A 1 90 ? -24.664 16.998 17.347 1.00 78.88 90 TRP A O 1
ATOM 763 N N . VAL A 1 91 ? -22.613 16.195 17.052 1.00 75.94 91 VAL A N 1
ATOM 764 C CA . VAL A 1 91 ? -22.425 15.825 18.462 1.00 75.94 91 VAL A CA 1
ATOM 765 C C . VAL A 1 91 ? -22.224 17.081 19.323 1.00 75.94 91 VAL A C 1
ATOM 767 O O . VAL A 1 91 ? -22.703 17.137 20.450 1.00 75.94 91 VAL A O 1
ATOM 770 N N . GLY A 1 92 ? -21.584 18.124 18.790 1.00 74.00 92 GLY A N 1
ATOM 771 C CA . GLY A 1 92 ? -21.345 19.395 19.480 1.00 74.00 92 GLY A CA 1
ATOM 772 C C . GLY A 1 92 ? -22.553 20.336 19.576 1.00 74.00 92 GLY A C 1
ATOM 773 O O . GLY A 1 92 ? -22.549 21.224 20.423 1.00 74.00 92 GLY A O 1
ATOM 774 N N . SER A 1 93 ? -23.614 20.145 18.782 1.00 74.44 93 SER A N 1
ATOM 775 C CA . SER A 1 93 ? -24.799 21.029 18.741 1.00 74.44 93 SER A CA 1
ATOM 776 C C . SER A 1 93 ? -25.744 20.896 19.953 1.00 74.44 93 SER A C 1
ATOM 778 O O . SER A 1 93 ? -26.903 21.319 19.927 1.00 74.44 93 SER A O 1
ATOM 780 N N . GLY A 1 94 ? -25.251 20.321 21.053 1.00 68.44 94 GLY A N 1
ATOM 781 C CA . GLY A 1 94 ? -25.919 20.244 22.350 1.00 68.44 94 GLY A CA 1
ATOM 782 C C . GLY A 1 94 ? -26.964 19.135 22.420 1.00 68.44 94 GLY A C 1
ATOM 783 O O . GLY A 1 94 ? -26.761 18.138 23.106 1.00 68.44 94 GLY A O 1
ATOM 784 N N . ARG A 1 95 ? -28.080 19.267 21.694 1.00 72.50 95 ARG A N 1
ATOM 785 C CA . ARG A 1 95 ? -29.249 18.379 21.859 1.00 72.50 95 ARG A CA 1
ATOM 786 C C . ARG A 1 95 ? -29.017 16.963 21.315 1.00 72.50 95 ARG A C 1
ATOM 788 O O . ARG A 1 95 ? -29.414 15.989 21.951 1.00 72.50 95 ARG A O 1
ATOM 795 N N . SER A 1 96 ? -28.348 16.836 20.173 1.00 73.62 96 SER A N 1
ATOM 796 C CA . SER A 1 96 ? -27.943 15.548 19.585 1.00 73.62 96 SER A CA 1
ATOM 797 C C . SER A 1 96 ? -26.760 14.920 20.318 1.00 73.62 96 SER A C 1
ATOM 799 O O . SER A 1 96 ? -26.741 13.704 20.497 1.00 73.62 96 SER A O 1
ATOM 801 N N . GLY A 1 97 ? -25.827 15.730 20.825 1.00 71.88 97 GLY A N 1
ATOM 802 C CA . GLY A 1 97 ? -24.733 15.265 21.679 1.00 71.88 97 GLY A CA 1
ATOM 803 C C . GLY A 1 97 ? -25.218 14.591 22.955 1.00 71.88 97 GLY A C 1
ATOM 804 O O . GLY A 1 97 ? -24.760 13.500 23.284 1.00 71.88 97 GLY A O 1
ATOM 805 N N . THR A 1 98 ? -26.198 15.188 23.641 1.00 77.00 98 THR A N 1
ATOM 806 C CA . THR A 1 98 ? -26.794 14.593 24.846 1.00 77.00 98 THR A CA 1
ATOM 807 C C . THR A 1 98 ? -27.489 13.266 24.544 1.00 77.00 98 THR A C 1
ATOM 809 O O . THR A 1 98 ? -27.299 12.305 25.285 1.00 77.00 98 THR A O 1
ATOM 812 N N . LEU A 1 99 ? -28.249 13.170 23.445 1.00 78.94 99 LEU A N 1
ATOM 813 C CA . LEU A 1 99 ? -28.892 11.913 23.037 1.00 78.94 99 LEU A CA 1
ATOM 814 C C . LEU A 1 99 ? -27.866 10.834 22.674 1.00 78.94 99 LEU A C 1
ATOM 816 O O . LEU A 1 99 ? -28.017 9.683 23.083 1.00 78.94 99 LEU A O 1
ATOM 820 N N . PHE A 1 100 ? -26.798 11.205 21.966 1.00 77.81 100 PHE A N 1
ATOM 821 C CA . PHE A 1 100 ? -25.700 10.296 21.650 1.00 77.81 100 PHE A CA 1
ATOM 822 C C . PHE A 1 100 ? -25.008 9.799 22.925 1.00 77.81 100 PHE A C 1
ATOM 824 O O . PHE A 1 100 ? -24.837 8.595 23.102 1.00 77.81 100 PHE A O 1
ATOM 831 N N . PHE A 1 101 ? -24.709 10.694 23.868 1.00 79.00 101 PHE A N 1
ATOM 832 C CA . PHE A 1 101 ? -24.086 10.341 25.142 1.00 79.00 101 PHE A CA 1
ATOM 833 C C . PHE A 1 101 ? -24.981 9.436 26.003 1.00 79.00 101 PHE A C 1
ATOM 835 O O . PHE A 1 101 ? -24.515 8.425 26.526 1.00 79.00 101 PHE A O 1
ATOM 842 N N . LEU A 1 102 ? -26.281 9.739 26.093 1.00 82.00 102 LEU A N 1
ATOM 843 C CA . LEU A 1 102 ? -27.258 8.904 26.799 1.00 82.00 102 LEU A CA 1
ATOM 844 C C . LEU A 1 102 ? -27.377 7.515 26.165 1.00 82.00 102 LEU A C 1
ATOM 846 O O . LEU A 1 102 ? -27.356 6.517 26.881 1.00 82.00 102 LEU A O 1
ATOM 850 N N . SER A 1 103 ? -27.437 7.433 24.832 1.00 83.12 103 SER A N 1
ATOM 851 C CA . SER A 1 103 ? -27.447 6.146 24.125 1.00 83.12 103 SER A CA 1
ATOM 852 C C . SER A 1 103 ? -26.166 5.345 24.375 1.00 83.12 103 SER A C 1
ATOM 854 O O . SER A 1 103 ? -26.233 4.138 24.606 1.00 83.12 103 SER A O 1
ATOM 856 N N . GLY A 1 104 ? -25.011 6.015 24.433 1.00 82.00 104 GLY A N 1
ATOM 857 C CA . GLY A 1 104 ? -23.735 5.413 24.801 1.00 82.00 104 GLY A CA 1
ATOM 858 C C . GLY A 1 104 ? -23.768 4.822 26.206 1.00 82.00 104 GLY A C 1
ATOM 859 O O . GLY A 1 104 ? -23.460 3.647 26.374 1.00 82.00 104 GLY A O 1
ATOM 860 N N . ILE A 1 105 ? -24.217 5.589 27.203 1.00 84.88 105 ILE A N 1
ATOM 861 C CA . ILE A 1 105 ? -24.361 5.113 28.588 1.00 84.88 105 ILE A CA 1
ATOM 862 C C . ILE A 1 105 ? -25.290 3.896 28.657 1.00 84.88 105 ILE A C 1
ATOM 864 O O . ILE A 1 105 ? -24.933 2.900 29.281 1.00 84.88 105 ILE A O 1
ATOM 868 N N . VAL A 1 106 ? -26.450 3.938 27.995 1.00 88.56 106 VAL A N 1
ATOM 869 C CA . VAL A 1 106 ? -27.395 2.808 27.968 1.00 88.56 106 VAL A CA 1
ATOM 870 C C . VAL A 1 106 ? -26.765 1.580 27.310 1.00 88.56 106 VAL A C 1
ATOM 872 O O . VAL A 1 106 ? -26.917 0.466 27.807 1.00 88.56 106 VAL A O 1
ATOM 875 N N . THR A 1 107 ? -26.004 1.764 26.233 1.00 85.69 107 THR A N 1
ATOM 876 C CA . THR A 1 107 ? -25.328 0.666 25.527 1.00 85.69 107 THR A CA 1
ATOM 877 C C . THR A 1 107 ? -24.200 0.068 26.372 1.00 85.69 107 THR A C 1
ATOM 879 O O . THR A 1 107 ? -24.100 -1.148 26.496 1.00 85.69 107 THR A O 1
ATOM 882 N N . PHE A 1 108 ? -23.382 0.893 27.027 1.00 82.94 108 PHE A N 1
ATOM 883 C CA . PHE A 1 108 ? -22.348 0.419 27.950 1.00 82.94 108 PHE A CA 1
ATOM 884 C C . PHE A 1 108 ? -22.941 -0.267 29.180 1.00 82.94 108 PHE A C 1
ATOM 886 O O . PHE A 1 108 ? -22.427 -1.297 29.604 1.00 82.94 108 PHE A O 1
ATOM 893 N N . ALA A 1 109 ? -24.035 0.256 29.734 1.00 82.50 109 ALA A N 1
ATOM 894 C CA . ALA A 1 109 ? -24.727 -0.362 30.857 1.00 82.50 109 ALA A CA 1
ATOM 895 C C . ALA A 1 109 ? -25.344 -1.709 30.460 1.00 82.50 109 ALA A C 1
ATOM 897 O O . ALA A 1 109 ? -25.189 -2.685 31.184 1.00 82.50 109 ALA A O 1
ATOM 898 N N . THR A 1 110 ? -25.991 -1.799 29.297 1.00 82.12 110 THR A N 1
ATOM 899 C CA . THR A 1 110 ? -26.571 -3.058 28.803 1.00 82.12 110 THR A CA 1
ATOM 900 C C . THR A 1 110 ? -25.497 -4.080 28.448 1.00 82.12 110 THR A C 1
ATOM 902 O O . THR A 1 110 ? -25.611 -5.227 28.864 1.00 82.12 110 THR A O 1
ATOM 905 N N . LEU A 1 111 ? -24.415 -3.686 27.772 1.00 78.81 111 LEU A N 1
ATOM 906 C CA . LEU A 1 111 ? -23.279 -4.572 27.498 1.00 78.81 111 LEU A CA 1
ATOM 907 C C . LEU A 1 111 ? -22.556 -4.994 28.778 1.00 78.81 111 LEU A C 1
ATOM 909 O O . LEU A 1 111 ? -22.205 -6.160 28.913 1.00 78.81 111 LEU A O 1
ATOM 913 N N . GLY A 1 112 ? -22.367 -4.082 29.732 1.00 76.25 112 GLY A N 1
ATOM 914 C CA . GLY A 1 112 ? -21.797 -4.380 31.045 1.00 76.25 112 GLY A CA 1
ATOM 915 C C . GLY A 1 112 ? -22.680 -5.328 31.854 1.00 76.25 112 GLY A C 1
ATOM 916 O O . GLY A 1 112 ? -22.169 -6.240 32.496 1.00 76.25 112 GLY A O 1
ATOM 917 N N . LEU A 1 113 ? -24.004 -5.181 31.762 1.00 70.56 113 LEU A N 1
ATOM 918 C CA . LEU A 1 113 ? -24.957 -6.119 32.346 1.00 70.56 113 LEU A CA 1
ATOM 919 C C . LEU A 1 113 ? -24.905 -7.474 31.650 1.00 70.56 113 LEU A C 1
ATOM 921 O O . LEU A 1 113 ? -24.847 -8.475 32.343 1.00 70.56 113 LEU A O 1
ATOM 925 N N . ILE A 1 114 ? -24.872 -7.536 30.317 1.00 70.75 114 ILE A N 1
ATOM 926 C CA . ILE A 1 114 ? -24.768 -8.797 29.565 1.00 70.75 114 ILE A CA 1
ATOM 927 C C . ILE A 1 114 ? -23.434 -9.499 29.859 1.00 70.75 114 ILE A C 1
ATOM 929 O O . ILE A 1 114 ? -23.407 -10.707 30.078 1.00 70.75 114 ILE A O 1
ATOM 933 N N . ALA A 1 115 ? -22.330 -8.756 29.922 1.00 63.19 115 ALA A N 1
ATOM 934 C CA . ALA A 1 115 ? -21.016 -9.290 30.264 1.00 63.19 115 ALA A CA 1
ATOM 935 C C . ALA A 1 115 ? -20.931 -9.720 31.737 1.00 63.19 115 ALA A C 1
ATOM 937 O O . ALA A 1 115 ? -20.333 -10.749 32.035 1.00 63.19 115 ALA A O 1
ATOM 938 N N . GLY A 1 116 ? -21.563 -8.978 32.651 1.00 60.88 116 GLY A N 1
ATOM 939 C CA . GLY A 1 116 ? -21.681 -9.343 34.065 1.00 60.88 116 GLY A CA 1
ATOM 940 C C . GLY A 1 116 ? -22.618 -10.532 34.301 1.00 60.88 116 GLY A C 1
ATOM 941 O O . GLY A 1 116 ? -22.352 -11.362 35.164 1.00 60.88 116 GLY A O 1
ATOM 942 N N . LEU A 1 117 ? -23.673 -10.658 33.495 1.00 57.50 117 LEU A N 1
ATOM 943 C CA . LEU A 1 117 ? -24.581 -11.806 33.442 1.00 57.50 117 LEU A CA 1
ATOM 944 C C . LEU A 1 117 ? -23.875 -13.058 32.920 1.00 57.50 117 LEU A C 1
ATOM 946 O O . LEU A 1 117 ? -24.113 -14.152 33.423 1.00 57.50 117 LEU A O 1
ATOM 950 N N . ASN A 1 118 ? -22.998 -12.891 31.928 1.00 50.16 118 ASN A N 1
ATOM 951 C CA . ASN A 1 118 ? -22.180 -13.961 31.365 1.00 50.16 118 ASN A CA 1
ATOM 952 C C . ASN A 1 118 ? -20.880 -14.201 32.156 1.00 50.16 118 ASN A C 1
ATOM 954 O O . ASN A 1 118 ? -20.059 -15.027 31.763 1.00 50.16 118 ASN A O 1
ATOM 958 N N . TRP A 1 119 ? -20.672 -13.497 33.274 1.00 51.53 119 TRP A N 1
ATOM 959 C CA . TRP 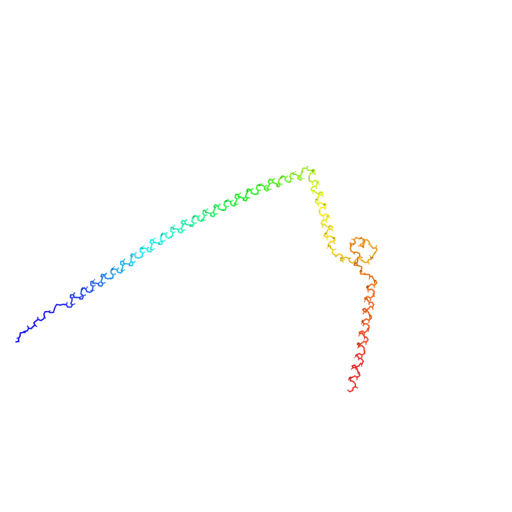A 1 119 ? -19.604 -13.814 34.212 1.00 51.53 119 TRP A CA 1
ATOM 960 C C . TRP A 1 119 ? -20.086 -14.967 35.095 1.00 51.53 119 TRP A C 1
ATOM 962 O O . TRP A 1 119 ? -20.998 -14.769 35.907 1.00 51.53 119 TRP A O 1
ATOM 972 N N . PRO A 1 120 ? -19.514 -16.182 34.993 1.00 49.47 120 PRO A N 1
ATOM 973 C CA . PRO A 1 120 ? -19.903 -17.264 35.877 1.00 49.47 120 PRO A CA 1
ATOM 974 C C . PRO A 1 120 ? -19.442 -16.890 37.285 1.00 49.47 120 PRO A C 1
ATOM 976 O O . PRO A 1 120 ? -18.258 -16.951 37.599 1.00 49.47 120 PRO A O 1
ATOM 979 N N . THR A 1 121 ? -20.368 -16.368 38.092 1.00 52.25 121 THR A N 1
ATOM 980 C CA . THR A 1 121 ? -20.734 -16.788 39.454 1.00 52.25 121 THR A CA 1
ATOM 981 C C . THR A 1 121 ? -19.648 -17.454 40.329 1.00 52.25 121 THR A C 1
ATOM 983 O O . THR A 1 121 ? -19.928 -18.359 41.117 1.00 52.25 121 THR A O 1
ATOM 986 N N . THR A 1 122 ? -18.399 -17.018 40.235 1.00 51.59 122 THR A N 1
ATOM 987 C CA . THR A 1 122 ? -17.232 -17.592 40.931 1.00 51.59 122 THR A CA 1
ATOM 988 C C . THR A 1 122 ? -16.933 -16.888 42.247 1.00 51.59 122 THR A C 1
ATOM 990 O O . THR A 1 122 ? -16.085 -17.332 43.016 1.00 51.59 122 THR A O 1
ATOM 993 N N . ILE A 1 123 ? -17.685 -15.835 42.572 1.00 54.19 123 ILE A N 1
ATOM 994 C CA . ILE A 1 123 ? -17.632 -15.222 43.894 1.00 54.19 123 ILE A CA 1
ATOM 995 C C . ILE A 1 123 ? -18.334 -16.175 44.868 1.00 54.19 123 ILE A C 1
ATOM 997 O O . ILE A 1 123 ? -19.564 -16.288 44.887 1.00 54.19 123 ILE A O 1
ATOM 1001 N N . ALA A 1 124 ? -17.538 -16.913 45.641 1.00 51.78 124 ALA A N 1
ATOM 1002 C CA . ALA A 1 124 ? -18.001 -17.752 46.736 1.00 51.78 124 ALA A CA 1
ATOM 1003 C C . ALA A 1 124 ? -18.519 -16.854 47.871 1.00 51.78 124 ALA A C 1
ATOM 1005 O O . ALA A 1 124 ? -17.770 -16.430 48.751 1.00 51.78 124 ALA A O 1
ATOM 1006 N N . CYS A 1 125 ? -19.807 -16.508 47.838 1.00 55.66 125 CYS A N 1
ATOM 1007 C CA . CYS A 1 125 ? -20.426 -15.759 48.926 1.00 55.66 125 CYS A CA 1
ATOM 1008 C C . CYS A 1 125 ? -20.490 -16.653 50.176 1.00 55.66 125 CYS A C 1
ATOM 1010 O O . CYS A 1 125 ? -21.076 -17.733 50.159 1.00 55.66 125 CYS A O 1
ATOM 1012 N N . LYS A 1 126 ? -19.907 -16.180 51.281 1.00 52.41 126 LYS A N 1
ATOM 1013 C CA . LYS A 1 126 ? -19.768 -16.921 52.548 1.00 52.41 126 LYS A CA 1
ATOM 1014 C C . LYS A 1 126 ? -21.105 -17.244 53.248 1.00 52.41 126 LYS A C 1
ATOM 1016 O O . LYS A 1 126 ? -21.120 -18.059 54.163 1.00 52.41 126 LYS A O 1
ATOM 1021 N N . SER A 1 127 ? -22.216 -16.613 52.855 1.00 55.88 127 SER A N 1
ATOM 1022 C CA . SER A 1 127 ? -23.536 -16.788 53.481 1.00 55.88 127 SER A CA 1
ATOM 1023 C C . SER A 1 127 ? -24.681 -16.633 52.473 1.00 55.88 127 SER A C 1
ATOM 1025 O O . SER A 1 127 ? -24.660 -15.716 51.652 1.00 55.88 127 SER A O 1
ATOM 1027 N N . GLY A 1 128 ? -25.705 -17.489 52.590 1.00 57.91 128 GLY A N 1
ATOM 1028 C CA . GLY A 1 128 ? -26.939 -17.464 51.788 1.00 57.91 128 GLY A CA 1
ATOM 1029 C C . GLY A 1 128 ? -27.928 -16.347 52.149 1.00 57.91 128 GLY A C 1
ATOM 1030 O O . GLY A 1 128 ? -29.019 -16.301 51.592 1.00 57.91 128 GLY A O 1
ATOM 1031 N N . SER A 1 129 ? -27.568 -15.458 53.080 1.00 55.91 129 SER A N 1
ATOM 1032 C CA . SER A 1 129 ? -28.395 -14.323 53.518 1.00 55.91 129 SER A CA 1
ATOM 1033 C C . SER A 1 129 ? -27.724 -12.953 53.351 1.00 55.91 129 SER A C 1
ATOM 1035 O O . SER A 1 129 ? -28.313 -11.935 53.701 1.00 55.91 129 SER A O 1
ATOM 1037 N N . GLY A 1 130 ? -26.493 -12.897 52.830 1.00 57.38 130 GLY A N 1
ATOM 1038 C CA . GLY A 1 130 ? -25.786 -11.631 52.604 1.00 57.38 130 GLY A CA 1
ATOM 1039 C C . GLY A 1 130 ? -26.190 -10.954 51.291 1.00 57.38 130 GLY A C 1
ATOM 1040 O O . GLY A 1 130 ? -26.600 -11.626 50.347 1.00 57.38 130 GLY A O 1
ATOM 1041 N N . GLY A 1 131 ? -25.986 -9.636 51.177 1.00 58.72 131 GLY A N 1
ATOM 1042 C CA . GLY A 1 131 ? -26.253 -8.881 49.937 1.00 58.72 131 GLY A CA 1
ATOM 1043 C C . GLY A 1 131 ? -25.557 -9.454 48.687 1.00 58.72 131 GLY A C 1
ATOM 1044 O O . GLY A 1 131 ? -26.105 -9.393 47.592 1.00 58.72 131 GLY A O 1
ATOM 1045 N N . CYS A 1 132 ? -24.410 -10.122 48.867 1.00 59.06 132 CYS A N 1
ATOM 1046 C CA . CYS A 1 132 ? -23.690 -10.887 47.835 1.00 59.06 132 CYS A CA 1
ATOM 1047 C C . CYS A 1 132 ? -24.543 -12.008 47.200 1.00 59.06 132 CYS A C 1
ATOM 1049 O O . CYS A 1 132 ? -24.422 -12.278 46.009 1.00 59.06 132 CYS A O 1
ATOM 1051 N N . TYR A 1 133 ? -25.430 -12.646 47.973 1.00 57.53 133 TYR A N 1
ATOM 1052 C CA . TYR A 1 133 ? -26.326 -13.708 47.500 1.00 57.53 133 TYR A CA 1
ATOM 1053 C C . TYR A 1 133 ? -27.528 -13.156 46.715 1.00 57.53 133 TYR A C 1
ATOM 1055 O O . TYR A 1 133 ? -27.990 -13.792 45.770 1.00 57.53 133 TYR A O 1
ATOM 1063 N N . LEU A 1 134 ? -28.015 -11.958 47.066 1.00 59.69 134 LEU A N 1
ATOM 1064 C CA . LEU A 1 134 ? -29.154 -11.308 46.399 1.00 59.69 134 LEU A CA 1
ATOM 1065 C C . LEU A 1 134 ? -28.833 -10.842 44.973 1.00 59.69 134 LEU A C 1
ATOM 1067 O O . LEU A 1 134 ? -29.717 -10.845 44.123 1.00 59.69 134 LEU A O 1
ATOM 1071 N N . LEU A 1 135 ? -27.577 -10.479 44.706 1.00 56.47 135 LEU A N 1
ATOM 1072 C CA . LEU A 1 135 ? -27.115 -9.987 43.402 1.00 56.47 135 LEU A CA 1
ATOM 1073 C C . LEU A 1 135 ? -26.694 -11.109 42.432 1.00 56.47 135 LEU A C 1
ATOM 1075 O O . LEU A 1 135 ? -26.228 -10.833 41.329 1.00 56.47 135 LEU A O 1
ATOM 1079 N N . ARG A 1 136 ? -26.834 -12.382 42.827 1.00 56.22 136 ARG A N 1
ATOM 1080 C CA . ARG A 1 136 ? -26.424 -13.538 42.019 1.00 56.22 136 ARG A CA 1
ATOM 1081 C C . ARG A 1 136 ? -27.568 -14.018 41.117 1.00 56.22 136 ARG A C 1
ATOM 1083 O O . ARG A 1 136 ? -28.665 -14.291 41.599 1.00 56.22 136 ARG A O 1
ATOM 1090 N N . PHE A 1 137 ? -27.285 -14.176 39.821 1.00 52.12 137 PHE A N 1
ATOM 1091 C CA . PHE A 1 137 ? -28.270 -14.596 38.813 1.00 52.12 137 PHE A CA 1
ATOM 1092 C C . PHE A 1 137 ? -28.590 -16.097 38.828 1.00 52.12 137 PHE A C 1
ATOM 1094 O O . PHE A 1 137 ? -29.746 -16.467 38.634 1.00 52.12 137 PHE A O 1
ATOM 1101 N N . ASP A 1 138 ? -27.611 -16.963 39.119 1.00 49.81 138 ASP A N 1
ATOM 1102 C CA . ASP A 1 138 ? -27.852 -18.403 39.259 1.00 49.81 138 ASP A CA 1
ATOM 1103 C C . ASP A 1 138 ? -27.944 -18.815 40.736 1.00 49.81 138 ASP A C 1
ATOM 1105 O O . ASP A 1 138 ? -26.945 -18.895 41.463 1.00 49.81 138 ASP A O 1
ATOM 1109 N N . LYS A 1 139 ? -29.182 -19.067 41.175 1.00 53.03 139 LYS A N 1
ATOM 1110 C CA . LYS A 1 139 ? -29.524 -19.572 42.513 1.00 53.03 139 LYS A CA 1
ATOM 1111 C C . LYS A 1 139 ? -29.446 -21.100 42.613 1.00 53.03 139 LYS A C 1
ATOM 1113 O O . LYS A 1 139 ? -29.699 -21.623 43.692 1.00 53.03 139 LYS A O 1
ATOM 1118 N N . LYS A 1 140 ? -29.148 -21.830 41.529 1.00 50.06 140 LYS A N 1
ATOM 1119 C CA . LYS A 1 140 ? -29.100 -23.305 41.524 1.00 50.06 140 LYS A CA 1
ATOM 1120 C C . LYS A 1 140 ? -27.730 -23.864 41.896 1.00 50.06 140 LYS A C 1
ATOM 1122 O O . LYS A 1 140 ? -27.665 -24.967 42.432 1.00 50.06 140 LYS A O 1
ATOM 1127 N N . THR A 1 141 ? -26.643 -23.110 41.715 1.00 47.50 141 THR A N 1
ATOM 1128 C CA . THR A 1 141 ? -25.310 -23.494 42.216 1.00 47.50 141 THR A CA 1
ATOM 1129 C C . THR A 1 141 ? -25.178 -23.165 43.702 1.00 47.50 141 THR A C 1
ATOM 1131 O O . THR A 1 141 ? -24.343 -22.360 44.118 1.00 47.50 141 THR A O 1
ATOM 1134 N N . VAL A 1 142 ? -26.044 -23.741 44.525 1.00 46.62 142 VAL A N 1
ATOM 1135 C CA . VAL A 1 142 ? -25.830 -23.747 45.965 1.00 46.62 142 VAL A CA 1
ATOM 1136 C C . VAL A 1 142 ? -24.907 -24.930 46.224 1.00 46.62 142 VAL A C 1
ATOM 1138 O O . VAL A 1 142 ? -25.341 -26.080 46.196 1.00 46.62 142 VAL A O 1
ATOM 1141 N N . ILE A 1 143 ? -23.626 -24.675 46.497 1.00 47.66 143 ILE A N 1
ATOM 1142 C CA . ILE A 1 143 ? -22.862 -25.629 47.306 1.00 47.66 143 ILE A CA 1
ATOM 1143 C C . ILE A 1 143 ? -23.526 -25.554 48.682 1.00 47.66 143 ILE A C 1
ATOM 1145 O O . ILE A 1 143 ? -23.171 -24.716 49.510 1.00 47.66 143 ILE A O 1
ATOM 1149 N N . LEU A 1 144 ? -24.597 -26.333 48.882 1.00 44.81 144 LEU A N 1
ATOM 1150 C CA . LEU A 1 144 ? -25.302 -26.358 50.156 1.00 44.81 144 LEU A CA 1
ATOM 1151 C C . LEU A 1 144 ? -24.277 -26.755 51.218 1.00 44.81 144 LEU A C 1
ATOM 1153 O O . LEU A 1 144 ? -23.567 -27.748 51.025 1.00 44.81 144 LEU A O 1
ATOM 1157 N N . PRO A 1 145 ? -24.236 -26.072 52.372 1.00 52.09 145 PRO A N 1
ATOM 1158 C CA . PRO A 1 145 ? -23.425 -26.532 53.488 1.00 52.09 145 PRO A CA 1
ATOM 1159 C C . PRO A 1 145 ? -23.790 -27.972 53.894 1.00 52.09 145 PRO A C 1
ATOM 1161 O O . PRO A 1 145 ? -22.921 -28.685 54.377 1.00 52.09 145 PRO A O 1
ATOM 1164 N N . GLN A 1 146 ? -25.019 -28.450 53.637 1.00 51.16 146 GLN A N 1
ATOM 1165 C CA . GLN A 1 146 ? -25.384 -29.869 53.776 1.00 51.16 146 GLN A CA 1
ATOM 1166 C C . GLN A 1 146 ? -24.608 -30.795 52.827 1.00 51.16 146 GLN A C 1
ATOM 1168 O O . GLN A 1 146 ? -24.108 -31.823 53.269 1.00 51.16 146 GLN A O 1
ATOM 1173 N N . GLN A 1 147 ? -24.495 -30.447 51.541 1.00 54.44 147 GLN A N 1
ATOM 1174 C CA . GLN A 1 147 ? -23.763 -31.263 50.564 1.00 54.44 147 GLN A CA 1
ATOM 1175 C C . GLN A 1 147 ? -22.271 -31.287 50.909 1.00 54.44 147 GLN A C 1
ATOM 1177 O O . GLN A 1 147 ? -21.660 -32.350 50.901 1.00 54.44 147 GLN A O 1
ATOM 1182 N N . PHE A 1 148 ? -21.712 -30.149 51.336 1.00 56.47 148 PHE A N 1
ATOM 1183 C CA . PHE A 1 148 ? -20.333 -30.087 51.816 1.00 56.47 148 PHE A CA 1
ATOM 1184 C C . PHE A 1 148 ? -20.126 -3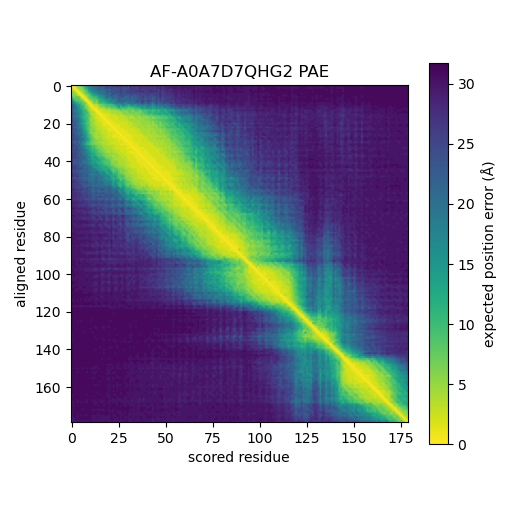0.905 53.098 1.00 56.47 148 PHE A C 1
ATOM 1186 O O . PHE A 1 148 ? -19.157 -31.646 53.186 1.00 56.47 148 PHE A O 1
ATOM 1193 N N . LYS A 1 149 ? -21.047 -30.842 54.071 1.00 59.44 149 LYS A N 1
ATOM 1194 C CA . LYS A 1 149 ? -20.988 -31.670 55.291 1.00 59.44 149 LYS A CA 1
ATOM 1195 C C . LYS A 1 149 ? -21.073 -33.162 54.978 1.00 59.44 149 LYS A C 1
ATOM 1197 O O . LYS A 1 149 ? -20.340 -33.933 55.585 1.00 59.44 149 LYS A O 1
ATOM 1202 N N . ASN A 1 150 ? -21.916 -33.560 54.028 1.00 65.44 150 ASN A N 1
ATOM 1203 C CA . ASN A 1 150 ? -22.043 -34.956 53.616 1.00 65.44 150 ASN A CA 1
ATOM 1204 C C . ASN A 1 150 ? -20.779 -35.444 52.901 1.00 65.44 150 ASN A C 1
ATOM 1206 O O . ASN A 1 150 ? -20.262 -36.496 53.263 1.00 65.44 150 ASN A O 1
ATOM 1210 N N . ILE A 1 151 ? -20.232 -34.648 51.976 1.00 67.94 151 ILE A N 1
ATOM 1211 C CA . ILE A 1 151 ? -18.973 -34.958 51.284 1.00 67.94 151 ILE A CA 1
ATOM 1212 C C . ILE A 1 151 ? -17.803 -34.999 52.278 1.00 67.94 151 ILE A C 1
ATOM 1214 O O . ILE A 1 151 ? -16.972 -35.900 52.208 1.00 67.94 151 ILE A O 1
ATOM 1218 N N . LEU A 1 152 ? -17.745 -34.077 53.245 1.00 73.06 152 LEU A N 1
ATOM 1219 C CA . LEU A 1 152 ? -16.702 -34.061 54.274 1.00 73.06 152 LEU A CA 1
ATOM 1220 C C . LEU A 1 152 ? -16.824 -35.271 55.214 1.00 73.06 152 LEU A C 1
ATOM 1222 O O . LEU A 1 152 ? -15.827 -35.925 55.504 1.00 73.06 152 LEU A O 1
ATOM 1226 N N . ALA A 1 153 ? -18.042 -35.621 55.635 1.00 74.50 153 ALA A N 1
ATOM 1227 C CA . ALA A 1 153 ? -18.301 -36.791 56.473 1.00 74.50 153 ALA A CA 1
ATOM 1228 C C . ALA A 1 153 ? -18.025 -38.114 55.738 1.00 74.50 153 ALA A C 1
ATOM 1230 O O . ALA A 1 153 ? -17.589 -39.093 56.345 1.00 74.50 153 ALA A O 1
ATOM 1231 N N . GLU A 1 154 ? -18.275 -38.173 54.432 1.00 75.69 154 GLU A N 1
ATOM 1232 C CA . GLU A 1 154 ? -17.943 -39.323 53.592 1.00 75.69 154 GLU A CA 1
ATOM 1233 C C . GLU A 1 154 ? -16.432 -39.423 53.342 1.00 75.69 154 GLU A C 1
ATOM 1235 O O . GLU A 1 154 ? -15.857 -40.511 53.437 1.00 75.69 154 GLU A O 1
ATOM 1240 N N . TYR A 1 155 ? -15.758 -38.288 53.142 1.00 75.44 155 TYR A N 1
ATOM 1241 C CA . TYR A 1 155 ? -14.303 -38.215 53.050 1.00 75.44 155 TYR A CA 1
ATOM 1242 C C . TYR A 1 155 ? -13.621 -38.662 54.350 1.00 75.44 155 TYR A C 1
ATOM 1244 O O . TYR A 1 155 ? -12.693 -39.471 54.310 1.00 75.44 155 TYR A O 1
ATOM 1252 N N . GLU A 1 156 ? -14.097 -38.216 55.517 1.00 76.88 156 GLU A N 1
ATOM 1253 C CA . GLU A 1 156 ? -13.567 -38.664 56.810 1.00 76.88 156 GLU A CA 1
ATOM 1254 C C . GLU A 1 156 ? -13.823 -40.153 57.068 1.00 76.88 156 GLU A C 1
ATOM 1256 O O . GLU A 1 156 ? -12.923 -40.857 57.538 1.00 76.88 156 GLU A O 1
ATOM 1261 N N . ARG A 1 157 ? -15.000 -40.676 56.691 1.00 76.31 157 ARG A N 1
ATOM 1262 C CA . ARG A 1 157 ? -15.284 -42.119 56.757 1.00 76.31 157 ARG A CA 1
ATOM 1263 C C . ARG A 1 157 ? -14.335 -42.928 55.873 1.00 76.31 157 ARG A C 1
ATOM 1265 O O . ARG A 1 157 ? -13.758 -43.906 56.349 1.00 76.31 157 ARG A O 1
ATOM 1272 N N . ASN A 1 158 ? -14.103 -42.506 54.630 1.00 79.00 158 ASN A N 1
ATOM 1273 C CA . ASN A 1 158 ? -13.162 -43.181 53.729 1.00 79.00 158 ASN A CA 1
ATOM 1274 C C . ASN A 1 158 ? -11.703 -43.065 54.198 1.00 79.00 158 ASN A C 1
ATOM 1276 O O . ASN A 1 158 ? -10.942 -44.037 54.136 1.00 79.00 158 ASN A O 1
ATOM 1280 N N . LYS A 1 159 ? -11.305 -41.916 54.751 1.00 77.12 159 LYS A N 1
ATOM 1281 C CA . LYS A 1 159 ? -9.981 -41.727 55.357 1.00 77.12 159 LYS A CA 1
ATOM 1282 C C . LYS A 1 159 ? -9.773 -42.652 56.560 1.00 77.12 159 LYS A C 1
ATOM 1284 O O . LYS A 1 159 ? -8.719 -43.272 56.671 1.00 77.12 159 LYS A O 1
ATOM 1289 N N . ASN A 1 160 ? -10.769 -42.810 57.428 1.00 75.75 160 ASN A N 1
ATOM 1290 C CA . ASN A 1 160 ? -10.673 -43.727 58.566 1.00 75.75 160 ASN A CA 1
ATOM 1291 C C . ASN A 1 160 ? -10.687 -45.199 58.130 1.00 75.75 160 ASN A C 1
ATOM 1293 O O . ASN A 1 160 ? -9.896 -45.983 58.653 1.00 75.75 160 ASN A O 1
ATOM 1297 N N . LYS A 1 161 ? -11.485 -45.562 57.117 1.00 72.81 161 LYS A N 1
ATOM 1298 C CA . LYS A 1 161 ? -11.505 -46.915 56.537 1.00 72.81 161 LYS A CA 1
ATOM 1299 C C . LYS A 1 161 ? -10.157 -47.295 55.916 1.00 72.81 161 LYS A C 1
ATOM 1301 O O . LYS A 1 161 ? -9.630 -48.365 56.204 1.00 72.81 161 LYS A O 1
ATOM 1306 N N . SER A 1 162 ? -9.546 -46.395 55.141 1.00 69.75 162 SER A N 1
ATOM 1307 C CA . SER A 1 162 ? -8.198 -46.611 54.587 1.00 69.75 162 SER A CA 1
ATOM 1308 C C . SER A 1 162 ? -7.114 -46.696 55.668 1.00 69.75 162 SER A C 1
ATOM 1310 O O . SER A 1 162 ? -6.180 -47.487 55.546 1.00 69.75 162 SER A O 1
ATOM 1312 N N . LYS A 1 163 ? -7.242 -45.934 56.762 1.00 67.31 163 LYS A N 1
ATOM 1313 C CA . LYS A 1 163 ? -6.321 -46.007 57.905 1.00 67.31 163 LYS A CA 1
ATOM 1314 C C . LYS A 1 163 ? -6.458 -47.329 58.672 1.00 67.31 163 LYS A C 1
ATOM 1316 O O . LYS A 1 163 ? -5.447 -47.849 59.136 1.00 67.31 163 LYS A O 1
ATOM 1321 N N . HIS A 1 164 ? -7.671 -47.877 58.772 1.00 62.59 164 HIS A N 1
ATOM 1322 C CA . HIS A 1 164 ? -7.925 -49.196 59.361 1.00 62.59 164 HIS A CA 1
ATOM 1323 C C . HIS A 1 164 ? -7.353 -50.320 58.491 1.00 62.59 164 HIS A C 1
ATOM 1325 O O . HIS A 1 164 ? -6.592 -51.143 58.989 1.00 62.59 164 HIS A O 1
ATOM 1331 N N . LEU A 1 165 ? -7.599 -50.274 57.178 1.00 64.00 165 LEU A N 1
ATOM 1332 C CA . LEU A 1 165 ? -7.032 -51.224 56.214 1.00 64.00 165 LEU A CA 1
ATOM 1333 C C . LEU A 1 165 ? -5.496 -51.212 56.227 1.00 64.00 165 LEU A C 1
ATOM 1335 O O . LEU A 1 165 ? -4.869 -52.266 56.236 1.00 64.00 165 LEU A O 1
ATOM 1339 N N . LYS A 1 166 ? -4.869 -50.031 56.317 1.00 62.25 166 LYS A N 1
ATOM 1340 C CA . LYS A 1 166 ? -3.407 -49.923 56.468 1.00 62.25 166 LYS A CA 1
ATOM 1341 C C . LYS A 1 166 ? -2.889 -50.471 57.803 1.00 62.25 166 LYS A C 1
ATOM 1343 O O . LYS A 1 166 ? -1.758 -50.945 57.849 1.00 62.25 166 LYS A O 1
ATOM 1348 N N . ARG A 1 167 ? -3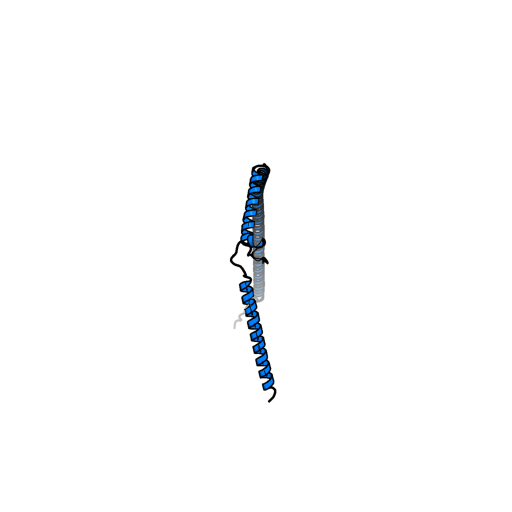.675 -50.409 58.886 1.00 61.12 167 ARG A N 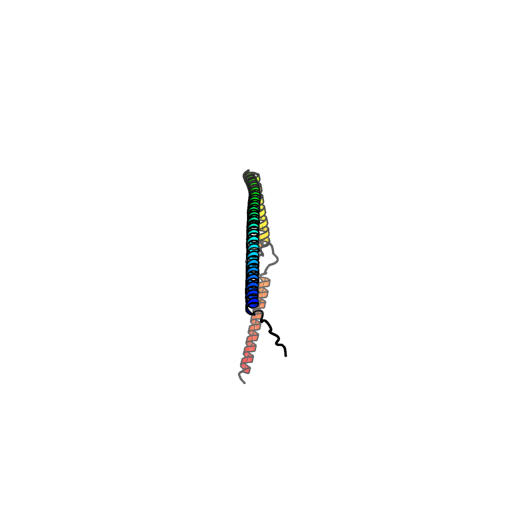1
ATOM 1349 C CA . ARG A 1 167 ? -3.311 -51.030 60.173 1.00 61.12 167 ARG A CA 1
ATOM 1350 C C . ARG A 1 167 ? -3.400 -52.550 60.102 1.00 61.12 167 ARG A C 1
ATOM 1352 O O . ARG A 1 167 ? -2.477 -53.201 60.565 1.00 61.12 167 ARG A O 1
ATOM 1359 N N . GLU A 1 168 ? -4.437 -53.104 59.483 1.00 59.03 168 GLU A N 1
ATOM 1360 C CA . GLU A 1 168 ? -4.578 -54.557 59.317 1.00 59.03 168 GLU A CA 1
ATOM 1361 C C . GLU A 1 168 ? -3.509 -55.136 58.382 1.00 59.03 168 GLU A C 1
ATOM 1363 O O . GLU A 1 168 ? -2.873 -56.131 58.718 1.00 59.03 168 GLU A O 1
ATOM 1368 N N . GLN A 1 169 ? -3.196 -54.453 57.277 1.00 59.31 169 GLN A N 1
ATOM 1369 C CA . GLN A 1 169 ? -2.084 -54.842 56.401 1.00 59.31 169 GLN A CA 1
ATOM 1370 C C . GLN A 1 169 ? -0.708 -54.676 57.074 1.00 59.31 169 GLN A C 1
ATOM 1372 O O . GLN A 1 169 ? 0.210 -55.448 56.807 1.00 59.31 169 GLN A O 1
ATOM 1377 N N . GLY A 1 170 ? -0.555 -53.707 57.984 1.00 56.69 170 GLY A N 1
ATOM 1378 C CA . GLY A 1 170 ? 0.656 -53.536 58.795 1.00 56.69 170 GLY A CA 1
ATOM 1379 C C . GLY A 1 170 ? 0.812 -54.558 59.930 1.00 56.69 170 GLY A C 1
ATOM 1380 O O . GLY A 1 170 ? 1.936 -54.812 60.360 1.00 56.69 170 GLY A O 1
ATOM 1381 N N . ILE A 1 171 ? -0.288 -55.152 60.405 1.00 53.50 171 ILE A N 1
ATOM 1382 C CA . ILE A 1 171 ? -0.280 -56.254 61.379 1.00 53.50 171 ILE A CA 1
ATOM 1383 C C . ILE A 1 171 ? 0.031 -57.576 60.662 1.00 53.50 171 ILE A C 1
ATOM 1385 O O . ILE A 1 171 ? 0.932 -58.287 61.099 1.00 53.50 171 ILE A O 1
ATOM 1389 N N . GLY A 1 172 ? -0.583 -57.834 59.499 1.00 52.53 172 GLY A N 1
ATOM 1390 C CA . GLY A 1 172 ? -0.290 -59.022 58.685 1.00 52.53 172 GLY A CA 1
ATOM 1391 C C . GLY A 1 172 ? 1.169 -59.101 58.213 1.00 52.53 172 GLY A C 1
ATOM 1392 O O . GLY A 1 172 ? 1.789 -60.159 58.287 1.00 52.53 172 GLY A O 1
ATOM 1393 N N . ASN A 1 173 ? 1.780 -57.971 57.836 1.00 49.19 173 ASN A N 1
ATOM 1394 C CA . ASN A 1 173 ? 3.199 -57.951 57.453 1.00 49.19 173 ASN A CA 1
ATOM 1395 C C . ASN A 1 173 ? 4.170 -58.145 58.631 1.00 49.19 173 ASN A C 1
ATOM 1397 O O . ASN A 1 173 ? 5.313 -58.535 58.398 1.00 49.19 173 ASN A O 1
ATOM 1401 N N . ARG A 1 174 ? 3.752 -57.883 59.880 1.00 50.81 174 ARG A N 1
ATOM 1402 C CA . ARG A 1 174 ? 4.582 -58.109 61.081 1.00 50.81 174 ARG A CA 1
ATOM 1403 C C . ARG A 1 174 ? 4.588 -59.565 61.536 1.00 50.81 174 ARG A C 1
ATOM 1405 O O . ARG A 1 174 ? 5.570 -59.990 62.134 1.00 50.81 174 ARG A O 1
ATOM 1412 N N . GLU A 1 175 ? 3.523 -60.312 61.265 1.00 51.88 175 GLU A N 1
ATOM 1413 C CA . GLU A 1 175 ? 3.481 -61.753 61.540 1.00 51.88 175 GLU A CA 1
ATOM 1414 C C . GLU A 1 175 ? 4.243 -62.552 60.474 1.00 51.88 175 GLU A C 1
ATOM 1416 O O . GLU A 1 175 ? 4.907 -63.530 60.801 1.00 51.88 175 GLU A O 1
ATOM 1421 N N . GLN A 1 176 ? 4.269 -62.085 59.223 1.00 49.34 176 GLN A N 1
ATOM 1422 C CA . GLN A 1 176 ? 4.970 -62.775 58.135 1.00 49.34 176 GLN A CA 1
ATOM 1423 C C . GLN A 1 176 ? 6.503 -62.587 58.138 1.00 49.34 176 GLN A C 1
ATOM 1425 O O . GLN A 1 176 ? 7.206 -63.339 57.473 1.00 49.34 176 GLN A O 1
ATOM 1430 N N . THR A 1 177 ? 7.046 -61.626 58.899 1.00 47.88 177 THR A N 1
ATOM 1431 C CA . THR A 1 177 ? 8.506 -61.465 59.110 1.00 47.88 177 THR A CA 1
ATOM 1432 C C . THR A 1 177 ? 9.037 -62.226 60.331 1.00 47.88 177 THR A C 1
ATOM 1434 O O . THR A 1 177 ? 10.215 -62.101 60.663 1.00 47.88 177 THR A O 1
ATOM 1437 N N . ARG A 1 178 ? 8.179 -62.980 61.029 1.00 50.59 178 ARG A N 1
ATOM 1438 C CA . ARG A 1 178 ? 8.513 -63.683 62.275 1.00 50.59 178 ARG A CA 1
ATOM 1439 C C . ARG A 1 178 ? 8.347 -65.206 62.167 1.00 50.59 178 ARG A C 1
ATOM 1441 O O . ARG A 1 178 ? 8.017 -65.833 63.168 1.00 50.59 178 ARG A O 1
ATOM 1448 N N . ASN A 1 179 ? 8.590 -65.755 60.975 1.00 43.03 179 ASN A N 1
ATOM 1449 C CA . ASN A 1 179 ? 8.807 -67.181 60.713 1.00 43.03 179 ASN A CA 1
ATOM 1450 C C . ASN A 1 179 ? 10.134 -67.364 59.981 1.00 43.03 179 ASN A C 1
ATOM 1452 O O . ASN A 1 179 ? 10.377 -66.579 59.037 1.00 43.03 179 ASN A O 1
#

Solvent-accessible surface area (backbone atoms only — not comparable to full-atom values): 10278 Å² total; per-residue (Å²): 141,80,85,84,82,79,80,82,86,50,75,66,61,54,52,54,49,52,54,51,51,49,54,49,53,50,52,52,50,54,52,51,52,54,52,50,51,50,54,51,52,54,51,49,52,54,49,52,54,49,50,52,54,52,49,51,53,52,50,51,50,52,54,48,53,51,52,50,51,50,50,56,49,49,57,52,48,52,55,49,50,52,50,50,51,50,51,50,50,46,42,63,64,53,67,53,24,51,52,52,51,52,50,47,52,52,49,51,51,51,51,50,47,53,53,56,67,69,45,80,82,73,77,80,60,94,44,94,82,41,74,70,46,75,75,48,89,71,80,79,81,60,83,40,70,66,58,52,50,51,53,50,54,49,48,51,49,52,52,51,50,54,53,49,52,53,46,52,54,55,51,54,57,57,58,69,71,71,116